Protein AF-A0A0F7TJM6-F1 (afdb_monomer_lite)

pLDDT: mean 73.27, std 24.04, range [38.75, 98.62]

Organism: Penicillium brasilianum (NCBI:txid104259)

Structure (mmCIF, N/CA/C/O backbone):
data_AF-A0A0F7TJM6-F1
#
_entry.id   AF-A0A0F7TJM6-F1
#
loop_
_atom_site.group_PDB
_atom_site.id
_atom_site.type_symbol
_atom_site.label_atom_id
_atom_site.label_alt_id
_atom_site.label_comp_id
_atom_site.label_asym_id
_atom_site.label_entity_id
_atom_site.label_seq_id
_atom_site.pdbx_PDB_ins_code
_atom_site.Cartn_x
_atom_site.Cartn_y
_atom_site.Cartn_z
_atom_site.occupancy
_atom_site.B_iso_or_equiv
_atom_site.auth_seq_id
_atom_site.auth_comp_id
_atom_site.auth_asym_id
_atom_site.auth_atom_id
_atom_site.pdbx_PDB_model_num
ATOM 1 N N . MET A 1 1 ? 83.468 10.976 -31.615 1.00 51.50 1 MET A N 1
ATOM 2 C CA . MET A 1 1 ? 82.381 11.583 -32.409 1.00 51.50 1 MET A CA 1
ATOM 3 C C . MET A 1 1 ? 81.076 11.174 -31.760 1.00 51.50 1 MET A C 1
ATOM 5 O O . MET A 1 1 ? 80.695 10.017 -31.854 1.00 51.50 1 MET A O 1
ATOM 9 N N . SER A 1 2 ? 80.493 12.092 -30.996 1.00 49.53 2 SER A N 1
ATOM 10 C CA . SER A 1 2 ? 79.255 11.893 -30.243 1.00 49.53 2 SER A CA 1
ATOM 11 C C . SER A 1 2 ? 78.083 12.386 -31.083 1.00 49.53 2 SER A C 1
ATOM 13 O O . SER A 1 2 ? 78.118 13.526 -31.540 1.00 49.53 2 SER A O 1
ATOM 15 N N . TYR A 1 3 ? 77.059 11.555 -31.258 1.00 48.00 3 TYR A N 1
ATOM 16 C CA . TYR A 1 3 ? 75.756 11.986 -31.759 1.00 48.00 3 TYR A CA 1
ATOM 17 C C . TYR A 1 3 ? 74.788 12.119 -30.576 1.00 48.00 3 TYR A C 1
ATOM 19 O O . TYR A 1 3 ? 74.567 11.131 -29.874 1.00 48.00 3 TYR A O 1
ATOM 27 N N . PRO A 1 4 ? 74.223 13.311 -30.328 1.00 63.12 4 PRO A N 1
ATOM 28 C CA . PRO A 1 4 ? 73.073 13.492 -29.458 1.00 63.12 4 PRO A CA 1
ATOM 29 C C . PRO A 1 4 ? 71.780 13.412 -30.287 1.00 63.12 4 PRO A C 1
ATOM 31 O O . PRO A 1 4 ? 71.780 13.729 -31.475 1.00 63.12 4 PRO A O 1
ATOM 34 N N . GLY A 1 5 ? 70.664 13.032 -29.665 1.00 47.53 5 GLY A N 1
ATOM 35 C CA . GLY A 1 5 ? 69.358 13.132 -30.325 1.00 47.53 5 GLY A CA 1
ATOM 36 C C . GLY A 1 5 ? 68.242 12.348 -29.653 1.00 47.53 5 GLY A C 1
ATOM 37 O O . GLY A 1 5 ? 67.583 11.546 -30.304 1.00 47.53 5 GLY A O 1
ATOM 38 N N . GLY A 1 6 ? 68.064 12.544 -28.345 1.00 51.59 6 GLY A N 1
ATOM 39 C CA . GLY A 1 6 ? 66.934 12.003 -27.597 1.00 51.59 6 GLY A CA 1
ATOM 40 C C . GLY A 1 6 ? 65.625 12.726 -27.931 1.00 51.59 6 GLY A C 1
ATOM 41 O O . GLY A 1 6 ? 65.549 13.948 -27.876 1.00 51.59 6 GLY A O 1
ATOM 42 N N . THR A 1 7 ? 64.630 11.924 -28.303 1.00 56.94 7 THR A N 1
ATOM 43 C CA . THR A 1 7 ? 63.242 11.899 -27.804 1.00 56.94 7 THR A CA 1
ATOM 44 C C . THR A 1 7 ? 62.685 13.155 -27.125 1.00 56.94 7 THR A C 1
ATOM 46 O O . THR A 1 7 ? 63.128 13.539 -26.044 1.00 56.94 7 THR A O 1
ATOM 49 N N . GLY A 1 8 ? 61.590 13.682 -27.676 1.00 49.09 8 GLY A N 1
ATOM 50 C CA . GLY A 1 8 ? 60.760 14.681 -27.006 1.00 49.09 8 GLY A CA 1
ATOM 51 C C . GLY A 1 8 ? 59.460 14.963 -27.753 1.00 49.09 8 GLY A C 1
ATOM 52 O O . GLY A 1 8 ? 59.225 16.098 -28.148 1.00 49.09 8 GLY A O 1
ATOM 53 N N . ILE A 1 9 ? 58.631 13.940 -27.984 1.00 50.00 9 ILE A N 1
ATOM 54 C CA . ILE A 1 9 ? 57.240 14.160 -28.401 1.00 50.00 9 ILE A CA 1
ATOM 55 C C . ILE A 1 9 ? 56.412 14.212 -27.116 1.00 50.00 9 ILE A C 1
ATOM 57 O O . ILE A 1 9 ? 56.179 13.195 -26.470 1.00 50.00 9 ILE A O 1
ATOM 61 N N . HIS A 1 10 ? 56.055 15.427 -26.709 1.00 48.22 10 HIS A N 1
ATOM 62 C CA . HIS A 1 10 ? 55.116 15.689 -25.627 1.00 48.22 10 HIS A CA 1
ATOM 63 C C . HIS A 1 10 ? 53.707 15.307 -26.106 1.00 48.22 10 HIS A C 1
ATOM 65 O O . HIS A 1 10 ? 53.063 16.076 -26.817 1.00 48.22 10 HIS A O 1
ATOM 71 N N . GLU A 1 11 ? 53.226 14.124 -25.726 1.00 43.22 11 GLU A N 1
ATOM 72 C CA . GLU A 1 11 ? 51.794 13.828 -25.758 1.00 43.22 11 GLU A CA 1
ATOM 73 C C . GLU A 1 11 ? 51.111 14.574 -24.607 1.00 43.22 11 GLU A C 1
ATOM 75 O O . GLU A 1 11 ? 51.489 14.459 -23.438 1.00 43.22 11 GLU A O 1
ATOM 80 N N . ALA A 1 12 ? 50.126 15.399 -24.955 1.00 51.69 12 ALA A N 1
ATOM 81 C CA . ALA A 1 12 ? 49.280 16.088 -23.996 1.00 51.69 12 ALA A CA 1
ATOM 82 C C . ALA A 1 12 ? 48.354 15.079 -23.289 1.00 51.69 12 ALA A C 1
ATOM 84 O O . ALA A 1 12 ? 47.779 14.214 -23.954 1.00 51.69 12 ALA A O 1
ATOM 85 N N . PRO A 1 13 ? 48.135 15.196 -21.969 1.00 53.69 13 PRO A N 1
ATOM 86 C CA . PRO A 1 13 ? 47.1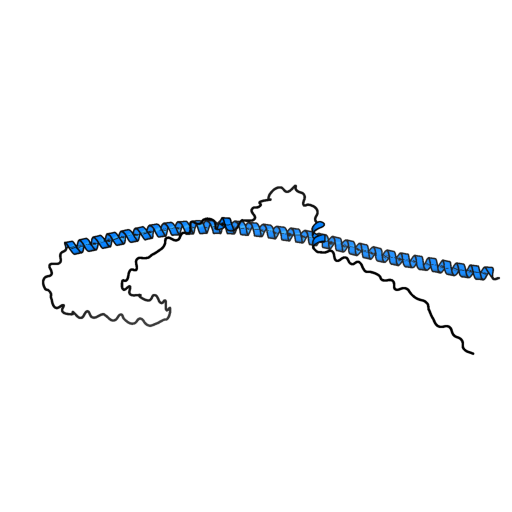40 14.385 -21.289 1.00 53.69 13 PRO A CA 1
ATOM 87 C C . PRO A 1 13 ? 45.739 14.878 -21.676 1.00 53.69 13 PRO A C 1
ATOM 89 O O . PRO A 1 13 ? 45.287 15.928 -21.217 1.00 53.69 13 PRO A O 1
ATOM 92 N N . MET A 1 14 ? 45.030 14.116 -22.515 1.00 44.88 14 MET A N 1
ATOM 93 C CA . MET A 1 14 ? 43.581 14.263 -22.652 1.00 44.88 14 MET A CA 1
ATOM 94 C C . MET A 1 14 ? 42.922 13.805 -21.349 1.00 44.88 14 MET A C 1
ATOM 96 O O . MET A 1 14 ? 42.671 12.624 -21.123 1.00 44.88 14 MET A O 1
ATOM 100 N N . SER A 1 15 ? 42.669 14.772 -20.471 1.00 45.50 15 SER A N 1
ATOM 101 C CA . SER A 1 15 ? 41.789 14.620 -19.318 1.00 45.50 15 SER A CA 1
ATOM 102 C C . SER A 1 15 ? 40.354 14.466 -19.822 1.00 45.50 15 SER A C 1
ATOM 104 O O . SER A 1 15 ? 39.649 15.447 -20.061 1.00 45.50 15 SER A O 1
ATOM 106 N N . CYS A 1 16 ? 39.916 13.224 -20.021 1.00 44.62 16 CYS A N 1
ATOM 107 C CA . CYS A 1 16 ? 38.498 12.905 -20.107 1.00 44.62 16 CYS A CA 1
ATOM 108 C C . CYS A 1 16 ? 37.894 13.076 -18.709 1.00 44.62 16 CYS A C 1
ATOM 110 O O . CYS A 1 16 ? 37.811 12.129 -17.927 1.00 44.62 16 CYS A O 1
ATOM 112 N N . ALA A 1 17 ? 37.486 14.304 -18.390 1.00 45.47 17 ALA A N 1
ATOM 113 C CA . ALA A 1 17 ? 36.569 14.568 -17.295 1.00 45.47 17 ALA A CA 1
ATOM 114 C C . ALA A 1 17 ? 35.237 13.879 -17.625 1.00 45.47 17 ALA A C 1
ATOM 116 O O . ALA A 1 17 ? 34.398 14.405 -18.354 1.00 45.47 17 ALA A O 1
ATOM 117 N N . SER A 1 18 ? 35.093 12.650 -17.136 1.00 49.22 18 SER A N 1
ATOM 118 C CA . SER A 1 18 ? 33.842 11.907 -17.125 1.00 49.22 18 SER A CA 1
ATOM 119 C C . SER A 1 18 ? 32.844 12.671 -16.255 1.00 49.22 18 SER A C 1
ATOM 121 O O . SER A 1 18 ? 32.859 12.570 -15.028 1.00 49.22 18 SER A O 1
ATOM 123 N N . MET A 1 19 ? 32.012 13.493 -16.894 1.00 47.88 19 MET A N 1
ATOM 124 C CA . MET A 1 19 ? 30.816 14.078 -16.294 1.00 47.88 19 MET A CA 1
ATOM 125 C C . MET A 1 19 ? 29.755 12.984 -16.140 1.00 47.88 19 MET A C 1
ATOM 127 O O . MET A 1 19 ? 28.768 12.942 -16.867 1.00 47.88 19 MET A O 1
ATOM 131 N N . HIS A 1 20 ? 29.957 12.080 -15.185 1.00 47.38 20 HIS A N 1
ATOM 132 C CA . HIS A 1 20 ? 28.832 11.407 -14.553 1.00 47.38 20 HIS A CA 1
ATOM 133 C C . HIS A 1 20 ? 28.305 12.346 -13.467 1.00 47.38 20 HIS A C 1
ATOM 135 O O . HIS A 1 20 ? 28.698 12.262 -12.305 1.00 47.38 20 HIS A O 1
ATOM 141 N N . GLU A 1 21 ? 27.427 13.272 -13.858 1.00 46.44 21 GLU A N 1
ATOM 142 C CA . GLU A 1 21 ? 26.487 13.859 -12.906 1.00 46.44 21 GLU A CA 1
ATOM 143 C C . GLU A 1 21 ? 25.640 12.712 -12.352 1.00 46.44 21 GLU A C 1
ATOM 145 O O . GLU A 1 21 ? 24.768 12.155 -13.021 1.00 46.44 21 GLU A O 1
ATOM 150 N N . ILE A 1 22 ? 25.951 12.310 -11.123 1.00 51.84 22 ILE A N 1
ATOM 151 C CA . ILE A 1 22 ? 25.056 11.498 -10.313 1.00 51.84 22 ILE A CA 1
ATOM 152 C C . ILE A 1 22 ? 23.849 12.394 -10.052 1.00 51.84 22 ILE A C 1
ATOM 154 O O . ILE A 1 22 ? 23.904 13.280 -9.199 1.00 51.84 22 ILE A O 1
ATOM 158 N N . LEU A 1 23 ? 22.789 12.193 -10.838 1.00 50.69 23 LEU A N 1
ATOM 159 C CA . LEU A 1 23 ? 21.476 12.777 -10.594 1.00 50.69 23 LEU A CA 1
ATOM 160 C C . LEU A 1 23 ? 21.122 12.500 -9.135 1.00 50.69 23 LEU A C 1
ATOM 162 O O . LEU A 1 23 ? 20.954 11.353 -8.716 1.00 50.69 23 LEU A O 1
ATOM 166 N N . THR A 1 24 ? 21.079 13.565 -8.343 1.00 58.59 24 THR A N 1
ATOM 167 C CA . THR A 1 24 ? 20.650 13.470 -6.951 1.00 58.59 24 THR A CA 1
ATOM 168 C C . THR A 1 24 ? 19.190 13.025 -6.925 1.00 58.59 24 THR A C 1
ATOM 170 O O . THR A 1 24 ? 18.416 13.341 -7.831 1.00 58.59 24 THR A O 1
ATOM 173 N N . THR A 1 25 ? 18.787 12.293 -5.887 1.00 53.47 25 THR A N 1
ATOM 174 C CA . THR A 1 25 ? 17.415 11.783 -5.694 1.00 53.47 25 THR A CA 1
ATOM 175 C C . THR A 1 25 ? 16.349 12.878 -5.856 1.00 53.47 25 THR A C 1
ATOM 177 O O . THR A 1 25 ? 15.227 12.604 -6.271 1.00 53.47 25 THR A O 1
ATOM 180 N N . SER A 1 26 ? 16.726 14.134 -5.615 1.00 52.84 26 SER A N 1
ATOM 181 C CA . SER A 1 26 ? 15.927 15.343 -5.811 1.00 52.84 26 SER A CA 1
ATOM 182 C C . SER A 1 26 ? 15.567 15.631 -7.278 1.00 52.84 26 SER A C 1
ATOM 184 O O . SER A 1 26 ? 14.477 16.122 -7.545 1.00 52.84 26 SER A O 1
ATOM 186 N N . GLN A 1 27 ? 16.453 15.332 -8.236 1.00 57.38 27 GLN A N 1
ATOM 187 C CA . GLN A 1 27 ? 16.238 15.584 -9.673 1.00 57.38 27 GLN A CA 1
ATOM 188 C C . GLN A 1 27 ? 15.413 14.480 -10.350 1.00 57.38 27 GLN A C 1
ATOM 190 O O . GLN A 1 27 ? 14.788 14.711 -11.383 1.00 57.38 27 GLN A O 1
ATOM 195 N N . ILE A 1 28 ? 15.368 13.285 -9.758 1.00 59.28 28 ILE A N 1
ATOM 196 C CA . ILE A 1 28 ? 14.522 12.181 -10.234 1.00 59.28 28 ILE A CA 1
ATOM 197 C C . ILE A 1 28 ? 13.044 12.455 -9.910 1.00 59.28 28 ILE A C 1
ATOM 199 O O . ILE A 1 28 ? 12.164 12.106 -10.693 1.00 59.28 28 ILE A O 1
ATOM 203 N N . LEU A 1 29 ? 12.756 13.154 -8.807 1.00 53.69 29 LEU A N 1
ATOM 204 C CA . LEU A 1 29 ? 11.385 13.482 -8.401 1.00 53.69 29 LEU A CA 1
ATOM 205 C C . LEU A 1 29 ? 10.733 14.594 -9.242 1.00 53.69 29 LEU A C 1
ATOM 207 O O . LEU A 1 29 ? 9.513 14.719 -9.222 1.00 53.69 29 LEU A O 1
ATOM 211 N N . SER A 1 30 ? 11.499 15.375 -10.012 1.00 53.78 30 SER A N 1
ATOM 212 C CA . SER A 1 30 ? 10.952 16.445 -10.863 1.00 53.78 30 SER A CA 1
ATOM 213 C C . SER A 1 30 ? 10.542 15.992 -12.270 1.00 53.78 30 SER A C 1
ATOM 215 O O . SER A 1 30 ? 10.025 16.800 -13.034 1.00 53.78 30 SER A O 1
ATOM 217 N N . TYR A 1 31 ? 10.788 14.727 -12.631 1.00 52.91 31 TYR A N 1
ATOM 218 C CA . TYR A 1 31 ? 10.411 14.149 -13.931 1.00 52.91 31 TYR A CA 1
ATOM 219 C C . TYR A 1 31 ? 9.086 13.380 -13.910 1.00 52.91 31 TYR A C 1
ATOM 221 O O . TYR A 1 31 ? 8.689 12.816 -14.931 1.00 52.91 31 TYR A O 1
ATOM 229 N N . PHE A 1 32 ? 8.381 13.367 -12.778 1.00 57.06 32 PHE A N 1
ATOM 230 C CA . PHE A 1 32 ? 7.004 12.898 -12.761 1.00 57.06 32 PHE A CA 1
ATOM 231 C C . PHE A 1 32 ? 6.136 13.928 -13.496 1.00 57.06 32 PHE A C 1
ATOM 233 O O . PHE A 1 32 ? 6.142 15.100 -13.107 1.00 57.06 32 PHE A O 1
ATOM 240 N N . PRO A 1 33 ? 5.418 13.545 -14.569 1.00 53.94 33 PRO A N 1
ATOM 241 C CA . PRO A 1 33 ? 4.416 14.428 -15.145 1.00 53.94 33 PRO A CA 1
ATOM 242 C C . PRO A 1 33 ? 3.413 14.806 -14.043 1.00 53.94 33 PRO A C 1
ATOM 244 O O . PRO A 1 33 ? 3.135 13.963 -13.182 1.00 53.94 33 PRO A O 1
ATOM 247 N N . PRO A 1 34 ? 2.884 16.045 -14.030 1.00 47.50 34 PRO A N 1
ATOM 248 C CA . PRO A 1 34 ? 1.772 16.378 -13.152 1.00 47.50 34 PRO A CA 1
ATOM 249 C C . PRO A 1 34 ? 0.683 15.338 -13.406 1.00 47.50 34 PRO A C 1
ATOM 251 O O . PRO A 1 34 ? 0.256 15.157 -14.547 1.00 47.50 34 PRO A O 1
ATOM 254 N N . LEU A 1 35 ? 0.329 14.584 -12.363 1.00 50.34 35 LEU A N 1
ATOM 255 C CA . LEU A 1 35 ? -0.818 13.686 -12.400 1.00 50.34 35 LEU A CA 1
ATOM 256 C C . LEU A 1 35 ? -1.997 14.526 -12.890 1.00 50.34 35 LEU A C 1
ATOM 258 O O . LEU A 1 35 ? -2.273 15.570 -12.300 1.00 50.34 35 LEU A O 1
ATOM 262 N N . ASP A 1 36 ? -2.607 14.117 -14.003 1.00 42.72 36 ASP A N 1
ATOM 263 C CA . ASP A 1 36 ? -3.790 14.766 -14.560 1.00 42.72 36 ASP A CA 1
ATOM 264 C C . ASP A 1 36 ? -4.784 15.021 -13.420 1.00 42.72 36 ASP A C 1
ATOM 266 O O . ASP A 1 36 ? -5.288 14.084 -12.800 1.00 42.72 36 ASP A O 1
ATOM 270 N N . GLU A 1 37 ? -5.075 16.293 -13.144 1.00 51.38 37 GLU A N 1
ATOM 271 C CA . GLU A 1 37 ? -5.981 16.752 -12.078 1.00 51.38 37 GLU A CA 1
ATOM 272 C C . GLU A 1 37 ? -7.459 16.369 -12.332 1.00 51.38 37 GLU A C 1
ATOM 274 O O . GLU A 1 37 ? -8.375 16.932 -11.735 1.00 51.38 37 GLU A O 1
ATOM 279 N N . ASN A 1 38 ? -7.716 15.408 -13.224 1.00 47.75 38 ASN A N 1
ATOM 280 C CA . ASN A 1 38 ? -9.046 14.980 -13.646 1.00 47.75 38 ASN A CA 1
ATOM 281 C C . ASN A 1 38 ? -9.549 13.683 -12.990 1.00 47.75 38 ASN A C 1
ATOM 283 O O . ASN A 1 38 ? -10.657 13.253 -13.306 1.00 47.75 38 ASN A O 1
ATOM 287 N N . GLU A 1 39 ? -8.832 13.113 -12.018 1.00 45.78 39 GLU A N 1
ATOM 288 C CA . GLU A 1 39 ? -9.447 12.239 -11.005 1.00 45.78 39 GLU A CA 1
ATOM 289 C C . GLU A 1 39 ? -9.650 13.017 -9.701 1.00 45.78 39 GLU A C 1
ATOM 291 O O . GLU A 1 39 ? -8.912 12.931 -8.722 1.00 45.78 39 GLU A O 1
ATOM 296 N N . SER A 1 40 ? -10.703 13.830 -9.734 1.00 57.38 40 SER A N 1
ATOM 297 C CA . SER A 1 40 ? -11.391 14.341 -8.557 1.00 57.38 40 SER A CA 1
ATOM 298 C C . SER A 1 40 ? -11.857 13.188 -7.655 1.00 57.38 40 SER A C 1
ATOM 300 O O . SER A 1 40 ? -12.400 12.200 -8.147 1.00 57.38 40 SER A O 1
ATOM 302 N N . ALA A 1 41 ? -11.713 13.409 -6.341 1.00 47.62 41 ALA A N 1
ATOM 303 C CA . ALA A 1 41 ? -12.035 12.547 -5.197 1.00 47.62 41 ALA A CA 1
ATOM 304 C C . ALA A 1 41 ? -10.961 11.475 -4.945 1.00 47.62 41 ALA A C 1
ATOM 306 O O . ALA A 1 41 ? -10.981 10.398 -5.516 1.00 47.62 41 ALA A O 1
ATOM 307 N N . ILE A 1 42 ? -9.989 11.674 -4.058 1.00 47.22 42 ILE A N 1
ATOM 308 C CA . ILE A 1 42 ? -10.172 11.923 -2.625 1.00 47.22 42 ILE A CA 1
ATOM 309 C C . ILE A 1 42 ? -8.944 12.719 -2.148 1.00 47.22 42 ILE A C 1
ATOM 311 O O . ILE A 1 42 ? -7.965 12.166 -1.657 1.00 47.22 42 ILE A O 1
ATOM 315 N N . THR A 1 43 ? -8.977 14.045 -2.279 1.00 43.19 43 THR A N 1
ATOM 316 C CA . THR A 1 43 ? -8.209 14.920 -1.383 1.00 43.19 43 THR A CA 1
ATOM 317 C C . THR A 1 43 ? -8.993 15.047 -0.082 1.00 43.19 43 THR A C 1
ATOM 319 O O . THR A 1 43 ? -9.414 16.140 0.294 1.00 43.19 43 THR A O 1
ATOM 322 N N . ASP A 1 44 ? -9.244 13.924 0.592 1.00 45.19 44 ASP A N 1
ATOM 323 C CA . ASP A 1 44 ? -9.514 14.002 2.016 1.00 45.19 44 ASP A CA 1
ATOM 324 C C . ASP A 1 44 ? -8.158 14.197 2.673 1.00 45.19 44 ASP A C 1
ATOM 326 O O . ASP A 1 44 ? -7.430 13.262 3.001 1.00 45.19 44 ASP A O 1
ATOM 330 N N . SER A 1 45 ? -7.875 15.462 2.951 1.00 44.16 45 SER A N 1
ATOM 331 C CA . SER A 1 45 ? -6.994 15.916 4.023 1.00 44.16 45 SER A CA 1
ATOM 332 C C . SER A 1 45 ? -7.424 15.387 5.408 1.00 44.16 45 SER A C 1
ATOM 334 O O . SER A 1 45 ? -7.017 15.932 6.428 1.00 44.16 45 SER A O 1
ATOM 336 N N . SER A 1 46 ? -8.188 14.292 5.475 1.00 48.88 46 SER A N 1
ATOM 337 C CA . SER A 1 46 ? -8.272 13.353 6.588 1.00 48.88 46 SER A CA 1
ATOM 338 C C . SER A 1 46 ? -6.984 12.530 6.701 1.00 48.88 46 SER A C 1
ATOM 340 O O . SER A 1 46 ? -7.023 11.320 6.931 1.00 48.88 46 SER A O 1
ATOM 342 N N . LEU A 1 47 ? -5.821 13.186 6.605 1.00 46.88 47 LEU A N 1
ATOM 343 C CA . LEU A 1 47 ? -4.684 12.757 7.406 1.00 46.88 47 LEU A CA 1
ATOM 344 C C . LEU A 1 47 ? -5.160 12.867 8.850 1.00 46.88 47 LEU A C 1
ATOM 346 O O . LEU A 1 47 ? -5.157 13.938 9.450 1.00 46.88 47 LEU A O 1
ATOM 350 N N . LEU A 1 48 ? -5.701 11.738 9.303 1.00 52.56 48 LEU A N 1
ATOM 351 C CA . LEU A 1 48 ? -6.278 11.464 10.600 1.00 52.56 48 LEU A CA 1
ATOM 352 C C . LEU A 1 48 ? -5.450 12.174 11.659 1.00 52.56 48 LEU A C 1
ATOM 354 O O . LEU A 1 48 ? -4.337 11.758 11.984 1.00 52.56 48 LEU A O 1
ATOM 358 N N . ASN A 1 49 ? -6.009 13.253 12.194 1.00 46.41 49 ASN A N 1
ATOM 359 C CA . ASN A 1 49 ? -5.552 13.810 13.442 1.00 46.41 49 ASN A CA 1
ATOM 360 C C . ASN A 1 49 ? -5.830 12.729 14.490 1.00 46.41 49 ASN A C 1
ATOM 362 O O . ASN A 1 49 ? -6.945 12.603 14.988 1.00 46.41 49 ASN A O 1
ATOM 366 N N . ILE A 1 50 ? -4.844 11.872 14.761 1.00 55.59 50 ILE A N 1
ATOM 367 C CA . ILE A 1 50 ? -4.940 10.810 15.771 1.00 55.59 50 ILE A CA 1
ATOM 368 C C . ILE A 1 50 ? -5.341 11.425 17.125 1.00 55.59 50 ILE A C 1
ATOM 370 O O . ILE A 1 50 ? -6.016 10.772 17.914 1.00 55.59 50 ILE A O 1
ATOM 374 N N . GLN A 1 51 ? -5.033 12.708 17.359 1.00 51.03 51 GLN A N 1
ATOM 375 C CA . GLN A 1 51 ? -5.544 13.480 18.492 1.00 51.03 51 GLN A CA 1
ATOM 376 C C . GLN A 1 51 ? -7.080 13.567 18.577 1.00 51.03 51 GLN A C 1
ATOM 378 O O . GLN A 1 51 ? -7.585 13.641 19.691 1.00 51.03 51 GLN A O 1
ATOM 383 N N . ASP A 1 52 ? -7.837 13.528 17.477 1.00 53.22 52 ASP A N 1
ATOM 384 C CA . ASP A 1 52 ? -9.310 13.589 17.523 1.00 53.22 52 ASP A CA 1
ATOM 385 C C . ASP A 1 52 ? -9.946 12.248 17.932 1.00 53.22 52 ASP A C 1
ATOM 387 O O . ASP A 1 52 ? -11.085 12.221 18.389 1.00 53.22 52 ASP A O 1
ATOM 391 N N . LEU A 1 53 ? -9.207 11.133 17.850 1.00 53.69 53 LEU A N 1
ATOM 392 C CA . LEU A 1 53 ? -9.645 9.827 18.370 1.00 53.69 53 LEU A CA 1
ATOM 393 C C . LEU A 1 53 ? -9.534 9.722 19.902 1.00 53.69 53 LEU A C 1
ATOM 395 O O . LEU A 1 53 ? -10.122 8.819 20.492 1.00 53.69 53 LEU A O 1
ATOM 399 N N . PHE A 1 54 ? -8.801 10.639 20.540 1.00 57.72 54 PHE A N 1
ATOM 400 C CA . PHE A 1 54 ? -8.565 10.663 21.989 1.00 57.72 54 PHE A CA 1
ATOM 401 C C . PHE A 1 54 ? -9.046 11.959 22.665 1.00 57.72 54 PHE A C 1
ATOM 403 O O . PHE A 1 54 ? -8.729 12.182 23.832 1.00 57.72 54 PHE A O 1
ATOM 410 N N . GLN A 1 55 ? -9.788 12.823 21.961 1.00 51.44 55 GLN A N 1
ATOM 411 C CA . GLN A 1 55 ? -10.197 14.134 22.484 1.00 51.44 55 GLN A CA 1
ATOM 412 C C . GLN A 1 55 ? -11.436 14.127 23.395 1.00 51.44 55 GLN A C 1
ATOM 414 O O . GLN A 1 55 ? -11.741 15.164 23.982 1.00 51.44 55 GLN A O 1
ATOM 419 N N . ASP A 1 56 ? -12.088 12.983 23.621 1.00 50.34 56 ASP A N 1
ATOM 420 C CA . ASP A 1 56 ? -13.099 12.880 24.678 1.00 50.34 56 ASP A CA 1
ATOM 421 C C . ASP A 1 56 ? -12.416 12.757 26.048 1.00 50.34 56 ASP A C 1
ATOM 423 O O . ASP A 1 56 ? -12.175 11.674 26.587 1.00 50.34 56 ASP A O 1
ATOM 427 N N . GLY A 1 57 ? -12.115 13.920 26.629 1.00 48.94 57 GLY A N 1
ATOM 428 C CA . GLY A 1 57 ? -11.643 14.122 28.001 1.00 48.94 57 GLY A CA 1
ATOM 429 C C . GLY A 1 57 ? -12.618 13.692 29.112 1.00 48.94 57 GLY A C 1
ATOM 430 O O . GLY A 1 57 ? -12.458 14.135 30.246 1.00 48.94 57 GLY A O 1
ATOM 431 N N . ASP A 1 58 ? -13.581 12.813 28.824 1.00 46.97 58 ASP A N 1
ATOM 432 C CA . ASP A 1 58 ? -14.605 12.331 29.764 1.00 46.97 58 ASP A CA 1
ATOM 433 C C . ASP A 1 58 ? -14.271 10.975 30.409 1.00 46.97 58 ASP A C 1
ATOM 435 O O . ASP A 1 58 ? -15.057 10.409 31.172 1.00 46.97 58 ASP A O 1
ATOM 439 N N . LEU A 1 59 ? -13.051 10.465 30.218 1.00 50.91 59 LEU A N 1
ATOM 440 C CA . LEU A 1 59 ? -12.500 9.406 31.070 1.00 50.91 59 LEU A CA 1
ATOM 441 C C . LEU A 1 59 ? -12.008 9.960 32.421 1.00 50.91 59 LEU A C 1
ATOM 443 O O . LEU A 1 59 ? -10.957 9.558 32.918 1.00 50.91 59 LEU A O 1
ATOM 447 N N . GLN A 1 60 ? -12.775 10.845 33.065 1.00 46.34 60 GLN A N 1
ATOM 448 C CA . GLN A 1 60 ? -12.652 10.999 34.512 1.00 46.34 60 GLN A CA 1
ATOM 449 C C . GLN A 1 60 ? -13.167 9.703 35.140 1.00 46.34 60 GLN A C 1
ATOM 451 O O . GLN A 1 60 ? -14.368 9.445 35.220 1.00 46.34 60 GLN A O 1
ATOM 456 N N . LEU A 1 61 ? -12.235 8.828 35.527 1.00 49.00 61 LEU A N 1
ATOM 457 C CA . LEU A 1 61 ? -12.538 7.762 36.472 1.00 49.00 61 LEU A CA 1
ATOM 458 C C . LEU A 1 61 ? -13.176 8.420 37.704 1.00 49.00 61 LEU A C 1
ATOM 460 O O . LEU A 1 61 ? -12.567 9.345 38.247 1.00 49.00 61 LEU A O 1
ATOM 464 N N . PRO A 1 62 ? -14.370 7.990 38.154 1.00 46.06 62 PRO A N 1
ATOM 465 C CA . PRO A 1 62 ? -14.847 8.408 39.460 1.00 46.06 62 PRO A CA 1
ATOM 466 C C . PRO A 1 62 ? -13.774 8.008 40.469 1.00 46.06 62 PRO A C 1
ATOM 468 O O . PRO A 1 62 ? -13.316 6.865 40.463 1.00 46.06 62 PRO A O 1
ATOM 471 N N . ASP A 1 63 ? -13.331 8.973 41.269 1.00 41.88 63 ASP A N 1
ATOM 472 C CA . ASP A 1 63 ? -12.354 8.763 42.326 1.00 41.88 63 ASP A CA 1
ATOM 473 C C . ASP A 1 63 ? -12.934 7.734 43.300 1.00 41.88 63 ASP A C 1
ATOM 475 O O . ASP A 1 63 ? -13.789 8.044 44.134 1.00 41.88 63 ASP A O 1
ATOM 479 N N . ILE A 1 64 ? -12.538 6.470 43.131 1.00 45.53 64 ILE A N 1
ATOM 480 C CA . ILE A 1 64 ? -12.961 5.355 43.975 1.00 45.53 64 ILE A CA 1
ATOM 481 C C . ILE A 1 64 ? -12.153 5.443 45.270 1.00 45.53 64 ILE A C 1
ATOM 483 O O . ILE A 1 64 ? -11.383 4.547 45.623 1.00 45.53 64 ILE A O 1
ATOM 487 N N . THR A 1 65 ? -12.326 6.541 46.003 1.00 42.09 65 THR A N 1
ATOM 488 C CA . THR A 1 65 ? -11.991 6.613 47.421 1.00 42.09 65 THR A CA 1
ATOM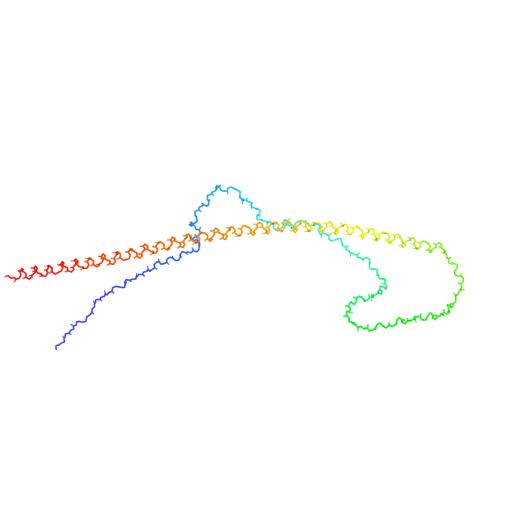 489 C C . THR A 1 65 ? -12.957 5.683 48.145 1.00 42.09 65 THR A C 1
ATOM 491 O O . THR A 1 65 ? -14.004 6.049 48.669 1.00 42.09 65 THR A O 1
ATOM 494 N N . SER A 1 66 ? -12.620 4.399 48.073 1.00 42.75 66 SER A N 1
ATOM 495 C CA . SER A 1 66 ? -13.320 3.321 48.744 1.00 42.75 66 SER A CA 1
ATOM 496 C C . SER A 1 66 ? -13.356 3.633 50.241 1.00 42.75 66 SER A C 1
ATOM 498 O O . SER A 1 66 ? -12.303 3.915 50.819 1.00 42.75 66 SER A O 1
ATOM 500 N N . PRO A 1 67 ? -14.513 3.552 50.919 1.00 43.94 67 PRO A N 1
ATOM 501 C CA . PRO A 1 67 ? -14.505 3.473 52.365 1.00 43.94 67 PRO A CA 1
ATOM 502 C C . PRO A 1 67 ? -13.833 2.151 52.728 1.00 43.94 67 PRO A C 1
ATOM 504 O O . PRO A 1 67 ? -14.354 1.077 52.427 1.00 43.94 67 PRO A O 1
ATOM 507 N N . THR A 1 68 ? -12.656 2.237 53.344 1.00 40.38 68 THR A N 1
ATOM 508 C CA . THR A 1 68 ? -11.902 1.115 53.897 1.00 40.38 68 THR A CA 1
ATOM 509 C C . THR A 1 68 ? -12.818 0.288 54.801 1.00 40.38 68 THR A C 1
ATOM 511 O O . THR A 1 68 ? -12.990 0.586 55.981 1.00 40.38 68 THR A O 1
ATOM 514 N N . CYS A 1 69 ? -13.440 -0.758 54.259 1.00 42.66 69 CYS A N 1
ATOM 515 C CA . CYS A 1 69 ? -14.112 -1.769 55.058 1.00 42.66 69 CYS A CA 1
ATOM 516 C C . CYS A 1 69 ? -13.026 -2.658 55.666 1.00 42.66 69 CYS A C 1
ATOM 518 O O . CYS A 1 69 ? -12.710 -3.723 55.148 1.00 42.66 69 CYS A O 1
ATOM 520 N N . GLN A 1 70 ? -12.442 -2.198 56.775 1.00 39.16 70 GLN A N 1
ATOM 521 C CA . GLN A 1 70 ? -11.733 -3.061 57.717 1.00 39.16 70 GLN A CA 1
ATOM 522 C C . GLN A 1 70 ? -12.759 -3.984 58.388 1.00 39.16 70 GLN A C 1
ATOM 524 O O . GLN A 1 70 ? -13.263 -3.714 59.474 1.00 39.16 70 GLN A O 1
ATOM 529 N N . GLY A 1 71 ? -13.107 -5.067 57.706 1.00 46.12 71 GLY A N 1
ATOM 530 C CA . GLY A 1 71 ? -13.684 -6.261 58.309 1.00 46.12 71 GLY A CA 1
ATOM 531 C C . GLY A 1 71 ? -12.752 -7.436 58.018 1.00 46.12 71 GLY A C 1
ATOM 532 O O . GLY A 1 71 ? -12.097 -7.421 56.975 1.00 46.12 71 GLY A O 1
ATOM 533 N N . PRO A 1 72 ? -12.653 -8.443 58.903 1.00 45.91 72 PRO A N 1
ATOM 534 C CA . PRO A 1 72 ? -11.836 -9.620 58.657 1.00 45.91 72 PRO A CA 1
ATOM 535 C C . PRO A 1 72 ? -12.525 -10.453 57.576 1.00 45.91 72 PRO A C 1
ATOM 537 O O . PRO A 1 72 ? -13.326 -11.343 57.860 1.00 45.91 72 PRO A O 1
ATOM 540 N N . PHE A 1 73 ? -12.263 -10.118 56.318 1.00 40.78 73 PHE A N 1
ATOM 541 C CA . PHE A 1 73 ? -12.586 -10.987 55.206 1.00 40.78 73 PHE A CA 1
ATOM 542 C C . PHE A 1 73 ? -11.581 -12.130 55.273 1.00 40.78 73 PHE A C 1
ATOM 544 O O . PHE A 1 73 ? -10.384 -11.941 55.070 1.00 40.78 73 PHE A O 1
ATOM 551 N N . VAL A 1 74 ? -12.063 -13.303 55.677 1.00 45.06 74 VAL A N 1
ATOM 552 C CA . VAL A 1 74 ? -11.287 -14.535 55.607 1.00 45.06 74 VAL A CA 1
ATOM 553 C C . VAL A 1 74 ? -11.050 -14.790 54.127 1.00 45.06 74 VAL A C 1
ATOM 555 O O . VA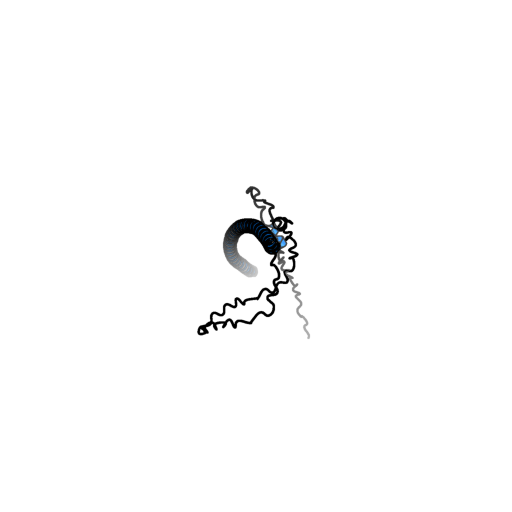L A 1 74 ? -11.956 -15.180 53.393 1.00 45.06 74 VAL A O 1
ATOM 558 N N . GLU A 1 75 ? -9.836 -14.484 53.694 1.00 43.62 75 GLU A N 1
ATOM 559 C CA . GLU A 1 75 ? -9.309 -14.735 52.364 1.00 43.62 75 GLU A CA 1
ATOM 560 C C . GLU A 1 75 ? -9.199 -16.254 52.182 1.00 43.62 75 GLU A C 1
ATOM 562 O O . GLU A 1 75 ? -8.185 -16.890 52.462 1.00 43.62 75 GLU A O 1
ATOM 567 N N . ALA A 1 76 ? -10.322 -16.872 51.816 1.00 43.59 76 ALA A N 1
ATOM 568 C CA . ALA A 1 76 ? -10.366 -18.262 51.409 1.00 43.59 76 ALA A CA 1
ATOM 569 C C . ALA A 1 76 ? -9.786 -18.347 49.995 1.00 43.59 76 ALA A C 1
ATOM 571 O O . ALA A 1 76 ? -10.466 -18.107 49.001 1.00 43.59 76 ALA A O 1
ATOM 572 N N . TYR A 1 77 ? -8.490 -18.640 49.963 1.00 46.66 77 TYR A N 1
ATOM 573 C CA . TYR A 1 77 ? -7.694 -19.093 48.834 1.00 46.66 77 TYR A CA 1
ATOM 574 C C . TYR A 1 77 ? -8.517 -19.832 47.766 1.00 46.66 77 TYR A C 1
ATOM 576 O O . TYR A 1 77 ? -8.873 -20.995 47.938 1.00 46.66 77 TYR A O 1
ATOM 584 N N . MET A 1 78 ? -8.737 -19.179 46.626 1.00 45.50 78 MET A N 1
ATOM 585 C CA . MET A 1 78 ? -8.999 -19.860 45.358 1.00 45.50 78 MET A CA 1
ATOM 586 C C . MET A 1 78 ? -7.651 -20.058 44.662 1.00 45.50 78 MET A C 1
ATOM 588 O O . MET A 1 78 ? -7.299 -19.345 43.728 1.00 45.50 78 MET A O 1
ATOM 592 N N . ALA A 1 79 ? -6.851 -20.987 45.188 1.00 48.53 79 ALA A N 1
ATOM 593 C CA . ALA A 1 79 ? -5.740 -21.562 44.445 1.00 48.53 79 ALA A CA 1
ATOM 594 C C . ALA A 1 79 ? -6.293 -22.783 43.705 1.00 48.53 79 ALA A C 1
ATOM 596 O O . ALA A 1 79 ? -6.558 -23.819 44.315 1.00 48.53 79 ALA A O 1
ATOM 597 N N . GLU A 1 80 ? -6.518 -22.637 42.401 1.00 48.88 80 GLU A N 1
ATOM 598 C CA . GLU A 1 80 ? -6.799 -23.754 41.501 1.00 48.88 80 GLU A CA 1
ATOM 599 C C . GLU A 1 80 ? -5.530 -24.606 41.352 1.00 48.88 80 GLU A C 1
ATOM 601 O O . GLU A 1 80 ? -4.755 -24.454 40.411 1.00 48.88 80 GLU A O 1
ATOM 606 N N . ASP A 1 81 ? -5.289 -25.493 42.318 1.00 50.00 81 ASP A N 1
ATOM 607 C CA . ASP A 1 81 ? -4.309 -26.570 42.195 1.00 50.00 81 ASP A CA 1
ATOM 608 C C . ASP A 1 81 ? -5.019 -27.811 41.630 1.00 50.00 81 ASP A C 1
ATOM 610 O O . ASP A 1 81 ? -5.647 -28.598 42.345 1.00 50.00 81 ASP A O 1
ATOM 614 N N . LEU A 1 82 ? -4.967 -27.952 40.302 1.00 57.78 82 LEU A N 1
ATOM 615 C CA . LEU A 1 82 ? -5.370 -29.147 39.555 1.00 57.78 82 LEU A CA 1
ATOM 616 C C . LEU A 1 82 ? -4.339 -30.269 39.782 1.00 57.78 82 LEU A C 1
ATOM 618 O O . LEU A 1 82 ? -3.617 -30.675 38.873 1.00 57.78 82 LEU A O 1
ATOM 622 N N . GLY A 1 83 ? -4.266 -30.777 41.010 1.00 56.59 83 GLY A N 1
ATOM 623 C CA . GLY A 1 83 ? -3.341 -31.832 41.409 1.00 56.59 83 GLY A CA 1
ATOM 624 C C . GLY A 1 83 ? -4.023 -32.860 42.302 1.00 56.59 83 GLY A C 1
ATOM 625 O O . GLY A 1 83 ? -4.247 -32.606 43.479 1.00 56.59 83 GLY A O 1
ATOM 626 N N . ASN A 1 84 ? -4.341 -34.025 41.723 1.00 58.84 84 ASN A N 1
ATOM 627 C CA . ASN A 1 84 ? -4.931 -35.228 42.333 1.00 58.84 84 ASN A CA 1
ATOM 628 C C . ASN A 1 84 ? -4.449 -35.537 43.768 1.00 58.84 84 ASN A C 1
ATOM 630 O O . ASN A 1 84 ? -3.583 -36.390 43.971 1.00 58.84 84 ASN A O 1
ATOM 634 N N . ASN A 1 85 ? -5.059 -34.910 44.773 1.00 49.62 85 ASN A N 1
ATOM 635 C CA . ASN A 1 85 ? -4.864 -35.254 46.176 1.00 49.62 85 ASN A CA 1
ATOM 636 C C . ASN A 1 85 ? -6.119 -35.962 46.708 1.00 49.62 85 ASN A C 1
ATOM 638 O O . ASN A 1 85 ? -7.236 -35.500 46.459 1.00 49.62 85 ASN A O 1
ATOM 642 N N . PRO A 1 86 ? -5.974 -37.089 47.431 1.00 51.81 86 PRO A N 1
ATOM 643 C CA . PRO A 1 86 ? -7.106 -37.820 47.972 1.00 51.81 86 PRO A CA 1
ATOM 644 C C . PRO A 1 86 ? -7.860 -36.932 48.961 1.00 51.81 86 PRO A C 1
ATOM 646 O O . PRO A 1 86 ? -7.280 -36.392 49.905 1.00 51.81 86 PRO A O 1
ATOM 649 N N . VAL A 1 87 ? -9.165 -36.801 48.716 1.00 52.81 87 VAL A N 1
ATOM 650 C CA . VAL A 1 87 ? -10.149 -36.111 49.554 1.00 52.81 87 VAL A CA 1
ATOM 651 C C . VAL A 1 87 ? -9.925 -36.492 51.018 1.00 52.81 87 VAL A C 1
ATOM 653 O O . VAL A 1 87 ? -10.263 -37.596 51.449 1.00 52.81 87 VAL A O 1
ATOM 656 N N . LYS A 1 88 ? -9.333 -35.579 51.796 1.00 53.72 88 LYS A N 1
ATOM 657 C CA . LYS A 1 88 ? -9.300 -35.702 53.253 1.00 53.72 88 LYS A CA 1
ATOM 658 C C . LYS A 1 88 ? -10.739 -35.548 53.753 1.00 53.72 88 LYS A C 1
ATOM 660 O O . LYS A 1 88 ? -11.380 -34.557 53.402 1.00 53.72 88 LYS A O 1
ATOM 665 N N . PRO A 1 89 ? -11.263 -36.493 54.552 1.00 48.78 89 PRO A N 1
ATOM 666 C CA . PRO A 1 89 ? -12.596 -36.359 55.113 1.00 48.78 89 PRO A CA 1
ATOM 667 C C . PRO A 1 89 ? -12.642 -35.092 55.967 1.00 48.78 89 PRO A C 1
ATOM 669 O O . PRO A 1 89 ? -11.765 -34.877 56.807 1.00 48.78 89 PRO A O 1
ATOM 672 N N . LEU A 1 90 ? -13.652 -34.256 55.711 1.00 48.06 90 LEU A N 1
ATOM 673 C CA . LEU A 1 90 ? -14.016 -33.115 56.543 1.00 48.06 90 LEU A CA 1
ATOM 674 C C . LEU A 1 90 ? -14.021 -33.586 57.997 1.00 48.06 90 LEU A C 1
ATOM 676 O O . LEU A 1 90 ? -14.868 -34.390 58.391 1.00 48.06 90 LEU A O 1
ATOM 680 N N . GLN A 1 91 ? -13.037 -33.129 58.774 1.00 47.88 91 GLN A N 1
ATOM 681 C CA . GLN A 1 91 ? -13.047 -33.302 60.215 1.00 47.88 91 GLN A CA 1
ATOM 682 C C . GLN A 1 91 ? -14.347 -32.681 60.711 1.00 47.88 91 GLN A C 1
ATOM 684 O O . GLN A 1 91 ? -14.541 -31.470 60.638 1.00 47.88 91 GLN A O 1
ATOM 689 N N . GLN A 1 92 ? -15.251 -33.548 61.163 1.00 44.19 92 GLN A N 1
ATOM 690 C CA . GLN A 1 92 ? -16.409 -33.187 61.956 1.00 44.19 92 GLN A CA 1
ATOM 691 C C . GLN A 1 92 ? -15.908 -32.288 63.085 1.00 44.19 92 GLN A C 1
ATOM 693 O O . GLN A 1 92 ? -15.242 -32.752 64.012 1.00 44.19 92 GLN A O 1
ATOM 698 N N . CYS A 1 93 ? -16.191 -30.990 62.981 1.00 38.75 93 CYS A N 1
ATOM 699 C CA . CYS A 1 93 ? -16.087 -30.082 64.105 1.00 38.75 93 CYS A CA 1
ATOM 700 C C . CYS A 1 93 ? -17.082 -30.586 65.148 1.00 38.75 93 CYS A C 1
ATOM 702 O O . CYS A 1 93 ? -18.276 -30.304 65.081 1.00 38.75 93 CYS A O 1
ATOM 704 N N . SER A 1 94 ? -16.594 -31.401 66.080 1.00 44.44 94 SER A N 1
ATOM 705 C CA . SER A 1 94 ? -17.310 -31.733 67.299 1.00 44.44 94 SER A CA 1
ATOM 706 C C . SER A 1 94 ? -17.619 -30.419 68.000 1.00 44.44 94 SER A C 1
ATOM 708 O O . SER A 1 94 ? -16.725 -29.780 68.554 1.00 44.44 94 SER A O 1
ATOM 710 N N . TYR A 1 95 ? -18.881 -29.998 67.939 1.00 42.12 95 TYR A N 1
ATOM 711 C CA . TYR A 1 95 ? -19.409 -28.901 68.734 1.00 42.12 95 TYR A CA 1
ATOM 712 C C . TYR A 1 95 ? -19.303 -29.304 70.207 1.00 42.12 95 TYR A C 1
ATOM 714 O O . TYR A 1 95 ? -20.226 -29.883 70.777 1.00 42.12 95 TYR A O 1
ATOM 722 N N . SER A 1 96 ? -18.150 -29.046 70.829 1.00 41.62 96 SER A N 1
ATOM 723 C CA . SER A 1 96 ? -18.044 -29.083 72.279 1.00 41.62 96 SER A CA 1
ATOM 724 C C . SER A 1 96 ? -18.949 -27.975 72.795 1.00 41.62 96 SER A C 1
ATOM 726 O O . SER A 1 96 ? -18.701 -26.797 72.529 1.00 41.62 96 SER A O 1
ATOM 728 N N . SER A 1 97 ? -20.023 -28.350 73.480 1.00 50.47 97 SER A N 1
ATOM 729 C CA . SER A 1 97 ? -20.899 -27.427 74.187 1.00 50.47 97 SER A CA 1
ATOM 730 C C . SER A 1 97 ? -20.083 -26.711 75.263 1.00 50.47 97 SER A C 1
ATOM 732 O O . SER A 1 97 ? -19.943 -27.204 76.379 1.00 50.47 97 SER A O 1
ATOM 734 N N . ILE A 1 98 ? -19.494 -25.569 74.907 1.00 52.22 98 ILE A N 1
ATOM 735 C CA . ILE A 1 98 ? -18.901 -24.643 75.867 1.00 52.22 98 ILE A CA 1
ATOM 736 C C . ILE A 1 98 ? -20.076 -24.120 76.704 1.00 52.22 98 ILE A C 1
ATOM 738 O O . ILE A 1 98 ? -20.985 -23.506 76.136 1.00 52.22 98 ILE A O 1
ATOM 742 N N . PRO A 1 99 ? -20.116 -24.368 78.025 1.00 43.97 99 PRO A N 1
ATOM 743 C CA . PRO A 1 99 ? -21.125 -23.777 78.886 1.00 43.97 99 PRO A CA 1
ATOM 744 C C . PRO A 1 99 ? -20.862 -22.275 78.897 1.00 43.97 99 PRO A C 1
ATOM 746 O O . PRO A 1 99 ? -19.817 -21.853 79.382 1.00 43.97 99 PRO A O 1
ATOM 749 N N . ILE A 1 100 ? -21.770 -21.485 78.322 1.00 51.31 100 ILE A N 1
ATOM 750 C CA . ILE A 1 100 ? -21.713 -20.022 78.371 1.00 51.31 100 ILE A CA 1
ATOM 751 C C . ILE A 1 100 ? -22.044 -19.612 79.815 1.00 51.31 100 ILE A C 1
ATOM 753 O O . ILE A 1 100 ? -23.197 -19.760 80.231 1.00 51.31 100 ILE A O 1
ATOM 757 N N . PRO A 1 101 ? -21.076 -19.130 80.614 1.00 41.06 101 PRO A N 1
ATOM 758 C CA . PRO A 1 101 ? -21.335 -18.673 81.969 1.00 41.06 101 PRO A CA 1
ATOM 759 C C . PRO A 1 101 ? -21.910 -17.256 81.885 1.00 41.06 101 PRO A C 1
ATOM 761 O O . PRO A 1 101 ? -21.263 -16.357 81.354 1.00 41.06 101 PRO A O 1
ATOM 764 N N . GLY A 1 102 ? -23.121 -17.059 82.410 1.00 42.09 102 GLY A N 1
ATOM 765 C CA . GLY A 1 102 ? -23.759 -15.741 82.482 1.00 42.09 102 GLY A CA 1
ATOM 766 C C . GLY A 1 102 ? -24.938 -15.551 81.530 1.00 42.09 102 GLY A C 1
ATOM 767 O O . GLY A 1 102 ? -24.971 -14.590 80.769 1.00 42.09 102 GLY A O 1
ATOM 768 N N . LEU A 1 103 ? -25.954 -16.412 81.631 1.00 46.72 103 LEU A N 1
ATOM 769 C CA . LEU A 1 103 ? -27.338 -16.039 81.311 1.00 46.72 103 LEU A CA 1
ATOM 770 C C . LEU A 1 103 ? -27.874 -15.149 82.443 1.00 46.72 103 LEU A C 1
ATOM 772 O O . LEU A 1 103 ? -28.768 -15.517 83.197 1.00 46.72 103 LEU A O 1
ATOM 776 N N . ASN A 1 104 ? -27.269 -13.973 82.587 1.00 49.59 104 ASN A N 1
ATOM 777 C CA . ASN A 1 104 ? -27.943 -12.859 83.226 1.00 49.59 104 ASN A CA 1
ATOM 778 C C . ASN A 1 104 ? -28.918 -12.362 82.163 1.00 49.59 104 ASN A C 1
ATOM 780 O O . ASN A 1 104 ? -28.493 -12.119 81.036 1.00 49.59 104 ASN A O 1
ATOM 784 N N . GLU A 1 105 ? -30.200 -12.282 82.497 1.00 46.38 105 GLU A N 1
ATOM 785 C CA . GLU A 1 105 ? -31.293 -11.846 81.629 1.00 46.38 105 GLU A CA 1
ATOM 786 C C . GLU A 1 105 ? -31.044 -10.426 81.085 1.00 46.38 105 GLU A C 1
ATOM 788 O O . GLU A 1 105 ? -31.624 -9.438 81.533 1.00 46.38 105 GLU A O 1
ATOM 793 N N . THR A 1 106 ? -30.168 -10.283 80.093 1.00 54.94 106 THR A N 1
ATOM 794 C CA . THR A 1 106 ? -30.167 -9.125 79.217 1.00 54.94 106 THR A CA 1
ATOM 795 C C . THR A 1 106 ? -31.421 -9.280 78.385 1.00 54.94 106 THR A C 1
ATOM 797 O O . THR A 1 106 ? -31.470 -10.047 77.430 1.00 54.94 106 THR A O 1
ATOM 800 N N . LYS A 1 107 ? -32.489 -8.612 78.824 1.00 56.62 107 LYS A N 1
ATOM 801 C CA . LYS A 1 107 ? -33.712 -8.386 78.060 1.00 56.62 107 LYS A CA 1
ATOM 802 C C . LYS A 1 107 ? -33.292 -7.913 76.667 1.00 56.62 107 LYS A C 1
ATOM 804 O O . LYS A 1 107 ? -32.961 -6.744 76.492 1.00 56.62 107 LYS A O 1
ATOM 809 N N . ILE A 1 108 ? -33.197 -8.848 75.720 1.00 61.66 108 ILE A N 1
ATOM 810 C CA . ILE A 1 108 ? -32.832 -8.565 74.336 1.00 61.66 108 ILE A CA 1
ATOM 811 C C . ILE A 1 108 ? -33.921 -7.635 73.840 1.00 61.66 108 ILE A C 1
ATOM 813 O O . ILE A 1 108 ? -35.080 -8.032 73.705 1.00 61.66 108 ILE A O 1
ATOM 817 N N . ASP A 1 109 ? -33.557 -6.374 73.652 1.00 72.06 109 ASP A N 1
ATOM 818 C CA . ASP A 1 109 ? -34.477 -5.388 73.133 1.00 72.06 109 ASP A CA 1
ATOM 819 C C . ASP A 1 109 ? -34.646 -5.677 71.641 1.00 72.06 109 ASP A C 1
ATOM 821 O O . ASP A 1 109 ? -33.810 -5.328 70.803 1.00 72.06 109 ASP A O 1
ATOM 825 N N . PHE A 1 110 ? -35.697 -6.432 71.323 1.00 82.19 110 PHE A N 1
ATOM 826 C CA . PHE A 1 110 ? -36.017 -6.864 69.965 1.00 82.19 110 PHE A CA 1
ATOM 827 C C . PHE A 1 110 ? -36.094 -5.663 69.005 1.00 82.19 110 PHE A C 1
ATOM 829 O O . PHE A 1 110 ? -35.728 -5.786 67.836 1.00 82.19 110 PHE A O 1
ATOM 836 N N . SER A 1 111 ? -36.460 -4.484 69.530 1.00 84.12 111 SER A N 1
ATOM 837 C CA . SER A 1 111 ? -36.473 -3.214 68.798 1.00 84.12 111 SER A CA 1
ATOM 838 C C . SER A 1 111 ? -35.093 -2.842 68.246 1.00 84.12 111 SER A C 1
ATOM 840 O O . SER A 1 111 ? -34.962 -2.577 67.055 1.00 84.12 111 SER A O 1
ATOM 842 N N . GLN A 1 112 ? -34.031 -2.921 69.059 1.00 85.00 112 GLN A N 1
ATOM 843 C CA . GLN A 1 112 ? -32.671 -2.568 68.619 1.00 85.00 112 GLN A CA 1
ATOM 844 C C . GLN A 1 112 ? -32.129 -3.519 67.549 1.00 85.00 112 GLN A C 1
ATOM 846 O O . GLN A 1 112 ? -31.354 -3.122 66.676 1.00 85.00 112 GLN A O 1
ATOM 851 N N . THR A 1 113 ? -32.510 -4.795 67.623 1.00 87.69 113 THR A N 1
ATOM 852 C CA . THR A 1 113 ? -32.068 -5.798 66.648 1.00 87.69 113 THR A CA 1
ATOM 853 C C . THR A 1 113 ? -32.768 -5.590 65.305 1.00 87.69 113 THR A C 1
ATOM 855 O O . THR A 1 113 ? -32.114 -5.660 64.265 1.00 87.69 113 THR A O 1
ATOM 858 N N . ALA A 1 114 ? -34.066 -5.274 65.324 1.00 91.50 114 ALA A N 1
ATOM 859 C CA . ALA A 1 114 ? -34.829 -4.933 64.128 1.00 91.50 114 ALA A CA 1
ATOM 860 C C . ALA A 1 114 ? -34.299 -3.655 63.452 1.00 91.50 114 ALA A C 1
ATOM 862 O O . ALA A 1 114 ? -34.091 -3.656 62.241 1.00 91.50 114 ALA A O 1
ATOM 863 N N . GLU A 1 115 ? -33.998 -2.605 64.223 1.00 93.62 115 GLU A N 1
ATOM 864 C CA . GLU A 1 115 ? -33.407 -1.361 63.702 1.00 93.62 115 GLU A CA 1
ATOM 865 C C . GLU A 1 115 ? -32.037 -1.596 63.059 1.00 93.62 115 GLU A C 1
ATOM 867 O O . GLU A 1 115 ? -31.765 -1.113 61.959 1.00 93.62 115 GLU A O 1
ATOM 872 N N . ARG A 1 116 ? -31.172 -2.389 63.707 1.00 92.19 116 ARG A N 1
ATOM 873 C CA . ARG A 1 116 ? -29.857 -2.730 63.148 1.00 92.19 116 ARG A CA 1
ATOM 874 C C . ARG A 1 116 ? -29.984 -3.510 61.841 1.00 92.19 116 ARG A C 1
ATOM 876 O O . ARG A 1 116 ? -29.226 -3.244 60.910 1.00 92.19 116 ARG A O 1
ATOM 883 N N . LEU A 1 117 ? -30.911 -4.465 61.775 1.00 95.69 117 LEU A N 1
ATOM 884 C CA . LEU A 1 117 ? -31.160 -5.239 60.561 1.00 95.69 117 LEU A CA 1
ATOM 885 C C . LEU A 1 117 ? -31.694 -4.346 59.436 1.00 95.69 117 LEU A C 1
ATOM 887 O O . LEU A 1 117 ? -31.213 -4.450 58.311 1.00 95.69 117 LEU A O 1
ATOM 891 N N . LEU A 1 118 ? -32.624 -3.438 59.743 1.00 96.38 118 LEU A N 1
ATOM 892 C CA . LEU A 1 118 ? -33.159 -2.481 58.776 1.00 96.38 118 LEU A CA 1
ATOM 893 C C . LEU A 1 118 ? -32.041 -1.611 58.186 1.00 96.38 118 LEU A C 1
ATOM 895 O O . LEU A 1 118 ? -31.906 -1.542 56.969 1.00 96.38 118 LEU A O 1
ATOM 899 N N . LEU A 1 119 ? -31.170 -1.051 59.033 1.00 95.75 119 LEU A N 1
ATOM 900 C CA . LEU A 1 119 ? -30.023 -0.252 58.592 1.00 95.75 119 LEU A CA 1
ATOM 901 C C . LEU A 1 119 ? -29.058 -1.062 57.704 1.00 95.75 119 LEU A C 1
ATOM 903 O O . LEU A 1 119 ? -28.519 -0.555 56.719 1.00 95.75 119 LEU A O 1
ATOM 907 N N . GLN A 1 120 ? -28.829 -2.337 58.038 1.00 96.31 120 GLN A N 1
ATOM 908 C CA . GLN A 1 120 ? -28.012 -3.231 57.214 1.00 96.31 120 GLN A CA 1
ATOM 909 C C . GLN A 1 120 ? -28.660 -3.508 55.855 1.00 96.31 120 GLN A C 1
ATOM 911 O O . GLN A 1 120 ? -27.958 -3.496 54.845 1.00 96.31 120 GLN A O 1
ATOM 916 N N . MET A 1 121 ? -29.978 -3.720 55.814 1.00 95.81 121 MET A N 1
ATOM 917 C CA . MET A 1 121 ? -30.721 -3.915 54.567 1.00 95.81 121 MET A CA 1
ATOM 918 C C . MET A 1 121 ? -30.722 -2.652 53.703 1.00 95.81 121 MET A C 1
ATOM 920 O O . MET A 1 121 ? -30.531 -2.754 52.492 1.00 95.81 121 MET A O 1
ATOM 924 N N . GLU A 1 122 ? -30.865 -1.467 54.297 1.00 97.00 122 GLU A N 1
ATOM 925 C CA . GLU A 1 122 ? -30.759 -0.187 53.585 1.00 97.00 122 GLU A CA 1
ATOM 926 C C . GLU A 1 122 ? -29.362 0.004 52.989 1.00 97.00 122 GLU A C 1
ATOM 928 O O . GLU A 1 122 ? -29.227 0.309 51.802 1.00 97.00 122 GLU A O 1
ATOM 933 N N . LYS A 1 123 ? -28.308 -0.259 53.775 1.00 96.38 123 LYS A N 1
ATOM 934 C CA . LYS A 1 123 ? -26.925 -0.193 53.288 1.00 96.38 123 LYS A CA 1
ATOM 935 C C . LYS A 1 123 ? -26.686 -1.181 52.147 1.00 96.38 123 LYS A C 1
ATOM 937 O O . LYS A 1 123 ? -26.108 -0.807 51.133 1.00 96.38 123 LYS A O 1
ATOM 942 N N . PHE A 1 124 ? -27.149 -2.420 52.296 1.00 97.25 124 PHE A N 1
ATOM 943 C CA . PHE A 1 124 ? -27.028 -3.448 51.265 1.00 97.25 124 PHE A CA 1
ATOM 944 C C . PHE A 1 124 ? -27.760 -3.052 49.975 1.00 97.25 124 PHE A C 1
ATOM 946 O O . PHE A 1 124 ? -27.192 -3.158 48.891 1.00 97.25 124 PHE A O 1
ATOM 953 N N . THR A 1 125 ? -28.978 -2.517 50.093 1.00 97.12 125 THR A N 1
ATOM 954 C CA . THR A 1 125 ? -29.772 -2.029 48.954 1.00 97.12 125 THR A CA 1
ATOM 955 C C . THR A 1 125 ? -29.065 -0.880 48.232 1.00 97.12 125 THR A C 1
ATOM 957 O O . THR A 1 125 ? -28.977 -0.888 47.007 1.00 97.12 125 THR A O 1
ATOM 960 N N . SER A 1 126 ? -28.492 0.069 48.979 1.00 97.00 126 SER A N 1
ATOM 961 C CA . SER A 1 126 ? -27.709 1.178 48.419 1.00 97.00 126 SER A CA 1
ATOM 962 C C . SER A 1 126 ? -26.461 0.691 47.671 1.00 97.00 126 SER A C 1
ATOM 964 O O . SER A 1 126 ? -26.203 1.108 46.543 1.00 97.00 126 SER A O 1
ATOM 966 N N . THR A 1 127 ? -25.726 -0.267 48.245 1.00 95.94 127 THR A N 1
ATOM 967 C CA . THR A 1 127 ? -24.566 -0.881 47.584 1.00 95.94 127 THR A CA 1
ATOM 968 C C . THR A 1 127 ? -24.956 -1.622 46.301 1.00 95.94 127 THR A C 1
ATOM 970 O O . THR A 1 127 ? -24.254 -1.503 45.300 1.00 95.94 127 THR A O 1
ATOM 973 N N . ILE A 1 128 ? -26.085 -2.342 46.288 1.00 96.88 128 ILE A N 1
ATOM 974 C CA . ILE A 1 128 ? -26.598 -2.979 45.064 1.00 96.88 128 ILE A CA 1
ATOM 975 C C . ILE A 1 128 ? -26.899 -1.933 43.989 1.00 96.88 128 ILE A C 1
ATOM 977 O O . ILE A 1 128 ? -26.494 -2.124 42.843 1.00 96.88 128 ILE A O 1
ATOM 981 N N . GLN A 1 129 ? -27.562 -0.829 44.346 1.00 97.00 129 GLN A N 1
ATOM 982 C CA . GLN A 1 129 ? -27.869 0.232 43.386 1.00 97.00 129 GLN A CA 1
ATOM 983 C C . GLN A 1 129 ? -26.587 0.823 42.783 1.00 97.00 129 GLN A C 1
ATOM 985 O O . GLN A 1 129 ? -26.471 0.924 41.565 1.00 97.00 129 GLN A O 1
ATOM 990 N N . GLN A 1 130 ? -25.583 1.106 43.619 1.00 96.75 130 GLN A N 1
ATOM 991 C CA . GLN A 1 130 ? -24.288 1.620 43.171 1.00 96.75 130 GLN A CA 1
ATOM 992 C C . GLN A 1 130 ? -23.569 0.657 42.209 1.00 96.75 130 GLN A C 1
ATOM 994 O O . GLN A 1 130 ? -22.966 1.092 41.221 1.00 96.75 130 GLN A O 1
ATOM 999 N N . TYR A 1 131 ? -23.627 -0.652 42.473 1.00 97.75 131 TYR A N 1
ATOM 1000 C CA . TYR A 1 131 ? -23.090 -1.650 41.548 1.00 97.75 131 TYR A CA 1
ATOM 1001 C C . TYR A 1 131 ? -23.877 -1.705 40.233 1.00 97.75 131 TYR A C 1
ATOM 1003 O O . TYR A 1 131 ? -23.257 -1.838 39.179 1.00 97.75 131 TYR A O 1
ATOM 1011 N N . GLY A 1 132 ? -25.204 -1.549 40.267 1.00 98.12 132 GLY A N 1
ATOM 1012 C CA . GLY A 1 132 ? -26.043 -1.461 39.066 1.00 98.12 132 GLY A CA 1
ATOM 1013 C C . GLY A 1 132 ? -25.684 -0.266 38.176 1.00 98.12 132 GLY A C 1
ATOM 1014 O O . GLY A 1 132 ? -25.504 -0.417 36.964 1.00 98.12 132 GLY A O 1
ATOM 1015 N N . ASP A 1 133 ? -25.484 0.903 38.780 1.00 96.56 133 ASP A N 1
ATOM 1016 C CA . ASP A 1 133 ? -25.089 2.122 38.065 1.00 96.56 133 ASP A CA 1
ATOM 1017 C C . ASP A 1 133 ? -23.675 1.984 37.465 1.00 96.56 133 ASP A C 1
ATOM 1019 O O . ASP A 1 133 ? -23.418 2.361 36.314 1.00 96.56 133 ASP A O 1
ATOM 1023 N N . SER A 1 134 ? -22.757 1.367 38.217 1.00 96.38 134 SER A N 1
ATOM 1024 C CA . SER A 1 134 ? -21.396 1.067 37.753 1.00 96.38 134 SER A CA 1
ATOM 1025 C C . SER A 1 134 ? -21.395 0.080 36.582 1.00 96.38 134 SER A C 1
ATOM 1027 O O . SER A 1 134 ? -20.668 0.287 35.611 1.00 96.38 134 SER A O 1
ATOM 1029 N N . ALA A 1 135 ? -22.225 -0.967 36.638 1.00 97.06 135 ALA A N 1
ATOM 1030 C CA . ALA A 1 135 ? -22.358 -1.946 35.562 1.00 97.06 135 ALA A CA 1
ATOM 1031 C C . ALA A 1 135 ? -22.904 -1.304 34.278 1.00 97.06 135 ALA A C 1
ATOM 1033 O O . ALA A 1 135 ? -22.338 -1.511 33.207 1.00 97.06 135 ALA A O 1
ATOM 1034 N N . THR A 1 136 ? -23.921 -0.447 34.395 1.00 97.38 136 THR A N 1
ATOM 1035 C CA . THR A 1 136 ? -24.495 0.298 33.259 1.00 97.38 136 THR A CA 1
ATOM 1036 C C . THR A 1 136 ? -23.460 1.232 32.621 1.00 97.38 136 THR A C 1
ATOM 1038 O O . THR A 1 136 ? -23.339 1.328 31.399 1.00 97.38 136 THR A O 1
ATOM 1041 N N . THR A 1 137 ? -22.652 1.897 33.451 1.00 96.44 137 THR A N 1
ATOM 1042 C CA . THR A 1 137 ? -21.560 2.763 32.981 1.00 96.44 137 THR A CA 1
ATOM 1043 C C . THR A 1 137 ? -20.492 1.960 32.240 1.00 96.44 137 THR A C 1
ATOM 1045 O O . THR A 1 137 ? -20.008 2.382 31.187 1.00 96.44 137 THR A O 1
ATOM 1048 N N . LEU A 1 138 ? -20.117 0.798 32.779 1.00 96.88 138 LEU A N 1
ATOM 1049 C CA . LEU A 1 138 ? -19.143 -0.089 32.154 1.00 96.88 138 LEU A CA 1
ATOM 1050 C C . LEU A 1 138 ? -19.648 -0.624 30.809 1.00 96.88 138 LEU A C 1
ATOM 1052 O O . LEU A 1 138 ? -18.897 -0.608 29.838 1.00 96.88 138 LEU A O 1
ATOM 1056 N N . GLU A 1 139 ? -20.914 -1.033 30.731 1.00 97.94 139 GLU A N 1
ATOM 1057 C CA . GLU A 1 139 ? -21.553 -1.479 29.490 1.00 97.94 139 GLU A CA 1
ATOM 1058 C C . GLU A 1 139 ? -21.503 -0.394 28.405 1.00 97.94 139 GLU A C 1
ATOM 1060 O O . GLU A 1 139 ? -21.094 -0.661 27.275 1.00 97.94 139 GLU A O 1
ATOM 1065 N N . SER A 1 140 ? -21.818 0.856 28.757 1.00 96.00 140 SER A N 1
ATOM 1066 C CA . SER A 1 140 ? -21.712 1.993 27.834 1.00 96.00 140 SER A CA 1
ATOM 1067 C C . SER A 1 140 ? -20.285 2.178 27.296 1.00 96.00 140 SER A C 1
ATOM 1069 O O . SER A 1 140 ? -20.082 2.320 26.087 1.00 96.00 140 SER A O 1
ATOM 1071 N N . LYS A 1 141 ? -19.272 2.093 28.170 1.00 94.44 141 LYS A N 1
ATOM 1072 C CA . LYS A 1 141 ? -17.856 2.188 27.771 1.00 94.44 141 LYS A CA 1
ATOM 1073 C C . LYS A 1 141 ? -17.421 1.029 26.874 1.00 94.44 141 LYS A C 1
ATOM 1075 O O . LYS A 1 141 ? -16.682 1.254 25.916 1.00 94.44 141 LYS A O 1
ATOM 1080 N N . ILE A 1 142 ? -17.880 -0.191 27.158 1.00 97.12 142 ILE A N 1
ATOM 1081 C CA . ILE A 1 142 ? -17.623 -1.363 26.312 1.00 97.12 142 ILE A CA 1
ATOM 1082 C C . ILE A 1 142 ? -18.218 -1.136 24.921 1.00 97.12 142 ILE A C 1
ATOM 1084 O O . ILE A 1 142 ? -17.502 -1.280 23.936 1.00 97.12 142 ILE A O 1
ATOM 1088 N N . ASN A 1 143 ? -19.471 -0.686 24.832 1.00 96.38 143 ASN A N 1
ATOM 1089 C CA . ASN A 1 143 ? -20.129 -0.416 23.553 1.00 96.38 143 ASN A CA 1
ATOM 1090 C C . ASN A 1 143 ? -19.407 0.674 22.743 1.00 96.38 143 ASN A C 1
ATOM 1092 O O . ASN A 1 143 ? -19.206 0.522 21.537 1.00 96.38 143 ASN A O 1
ATOM 1096 N N . ALA A 1 144 ? -18.959 1.752 23.395 1.00 94.75 144 ALA A N 1
ATOM 1097 C CA . ALA A 1 144 ? -18.148 2.786 22.751 1.00 94.75 144 ALA A CA 1
ATOM 1098 C C . ALA A 1 144 ? -16.819 2.222 22.216 1.00 94.75 144 ALA A C 1
ATOM 1100 O O . ALA A 1 144 ? -16.448 2.491 21.073 1.00 94.75 144 ALA A O 1
ATOM 1101 N N . CYS A 1 145 ? -16.136 1.386 23.004 1.00 96.06 145 CYS A N 1
ATOM 1102 C CA . CYS A 1 145 ? -14.906 0.714 22.591 1.00 96.06 145 CYS A CA 1
ATOM 1103 C C . CYS A 1 145 ? -15.137 -0.215 21.388 1.00 96.06 145 CYS A C 1
ATOM 1105 O O . CYS A 1 145 ? -14.409 -0.131 20.401 1.00 96.06 145 CYS A O 1
ATOM 1107 N N . THR A 1 146 ? -16.186 -1.042 21.421 1.00 97.38 146 THR A N 1
ATOM 1108 C CA . THR A 1 146 ? -16.569 -1.927 20.310 1.00 97.38 146 THR A CA 1
ATOM 1109 C C . THR A 1 146 ? -16.817 -1.142 19.023 1.00 97.38 146 THR A C 1
ATOM 1111 O O . THR A 1 146 ? -16.327 -1.530 17.963 1.00 97.38 146 THR A O 1
ATOM 1114 N N . ASN A 1 147 ? -17.507 -0.002 19.105 1.00 95.50 147 ASN A N 1
ATOM 1115 C CA . ASN A 1 147 ? -17.741 0.859 17.946 1.00 95.50 147 ASN A CA 1
ATOM 1116 C C . ASN A 1 147 ? -16.437 1.457 17.397 1.00 95.50 147 ASN A C 1
ATOM 1118 O O . ASN A 1 147 ? -16.232 1.481 16.182 1.00 95.50 147 ASN A O 1
ATOM 1122 N N . SER A 1 148 ? -15.540 1.914 18.273 1.00 95.81 148 SER A N 1
ATOM 1123 C CA . SER A 1 148 ? -14.224 2.425 17.874 1.00 95.81 148 SER A CA 1
ATOM 1124 C C . SER A 1 148 ? -13.369 1.352 17.201 1.00 95.81 148 SER A C 1
ATOM 1126 O O . SER A 1 148 ? -12.765 1.626 16.166 1.00 95.81 148 SER A O 1
ATOM 1128 N N . ILE A 1 149 ? -13.370 0.122 17.725 1.00 95.69 149 ILE A N 1
ATOM 1129 C CA . ILE A 1 149 ? -12.690 -1.024 17.104 1.00 95.69 149 ILE A CA 1
ATOM 1130 C C . ILE A 1 149 ? -13.246 -1.273 15.698 1.00 95.69 149 ILE A C 1
ATOM 1132 O O . ILE A 1 149 ? -12.467 -1.330 14.750 1.00 95.69 149 ILE A O 1
ATOM 1136 N N . GLY A 1 150 ? -14.572 -1.313 15.530 1.00 97.06 150 GLY A N 1
ATOM 1137 C CA . GLY A 1 150 ? -15.188 -1.513 14.214 1.00 97.06 150 GLY A CA 1
ATOM 1138 C C . GLY A 1 150 ? -14.809 -0.430 13.194 1.00 97.06 150 GLY A C 1
ATOM 1139 O O . GLY A 1 150 ? -14.568 -0.727 12.024 1.00 97.06 150 GLY A O 1
ATOM 1140 N N . ARG A 1 151 ? -14.681 0.832 13.627 1.00 94.81 151 ARG A N 1
ATOM 1141 C CA . ARG A 1 151 ? -14.186 1.921 12.764 1.00 94.81 151 ARG A CA 1
ATOM 1142 C C . ARG A 1 151 ? -12.718 1.725 12.390 1.00 94.81 151 ARG A C 1
ATOM 1144 O O . ARG A 1 151 ? -12.362 1.900 11.228 1.00 94.81 151 ARG A O 1
ATOM 1151 N N . ILE A 1 152 ? -11.870 1.350 13.349 1.00 96.06 152 ILE A N 1
ATOM 1152 C CA . ILE A 1 152 ? -10.448 1.074 13.098 1.00 96.06 152 ILE A CA 1
ATOM 1153 C C . ILE A 1 152 ? -10.296 -0.065 12.083 1.00 96.06 152 ILE A C 1
ATOM 1155 O O . ILE A 1 152 ? -9.525 0.077 11.139 1.00 96.06 152 ILE A O 1
ATOM 1159 N N . GLU A 1 153 ? -11.060 -1.150 12.213 1.00 97.12 153 GLU A N 1
ATOM 1160 C CA . GLU A 1 153 ? -11.046 -2.267 11.259 1.00 97.12 153 GLU A CA 1
ATOM 1161 C C . GLU A 1 153 ? -11.407 -1.817 9.836 1.00 97.12 153 GLU A C 1
ATOM 1163 O O . GLU A 1 153 ? -10.729 -2.182 8.874 1.00 97.12 153 GLU A O 1
ATOM 1168 N N . GLN A 1 154 ? -12.431 -0.971 9.686 1.00 95.75 154 GLN A N 1
ATOM 1169 C CA . GLN A 1 154 ? -12.803 -0.396 8.389 1.00 95.75 154 GLN A CA 1
ATOM 1170 C C . GLN A 1 154 ? -11.673 0.449 7.788 1.00 95.75 154 GLN A C 1
ATOM 1172 O O . GLN A 1 154 ? -11.364 0.308 6.604 1.00 95.75 154 GLN A O 1
ATOM 1177 N N . HIS A 1 155 ? -11.027 1.291 8.598 1.00 94.44 155 HIS A N 1
ATOM 1178 C CA . HIS A 1 155 ? -9.895 2.102 8.151 1.00 94.44 155 HIS A CA 1
ATOM 1179 C C . HIS A 1 155 ? -8.688 1.246 7.752 1.00 94.44 155 HIS A C 1
ATOM 1181 O O . HIS A 1 155 ? -8.090 1.492 6.706 1.00 94.44 155 HIS A O 1
ATOM 1187 N N . VAL A 1 156 ? -8.352 0.219 8.536 1.00 96.62 156 VAL A N 1
ATOM 1188 C CA . VAL A 1 156 ? -7.261 -0.715 8.219 1.00 96.62 156 VAL A CA 1
ATOM 1189 C C . VAL A 1 156 ? -7.526 -1.428 6.892 1.00 96.62 156 VAL A C 1
ATOM 1191 O O . VAL A 1 156 ? -6.628 -1.501 6.055 1.00 96.62 156 VAL A O 1
ATOM 1194 N N . ASN A 1 157 ? -8.759 -1.879 6.649 1.00 96.38 157 ASN A N 1
ATOM 1195 C CA . ASN A 1 157 ? -9.131 -2.512 5.381 1.00 96.38 157 ASN A CA 1
ATOM 1196 C C . ASN A 1 157 ? -9.023 -1.547 4.190 1.00 96.38 157 ASN A C 1
ATOM 1198 O O . ASN A 1 157 ? -8.534 -1.928 3.127 1.00 96.38 157 ASN A O 1
ATOM 1202 N N . ALA A 1 158 ? -9.431 -0.287 4.359 1.00 94.38 158 ALA A N 1
ATOM 1203 C CA . ALA A 1 158 ? -9.281 0.729 3.319 1.00 94.38 158 ALA A CA 1
ATOM 1204 C C . ALA A 1 158 ? -7.802 0.996 2.986 1.00 94.38 158 ALA A C 1
ATOM 1206 O O . ALA A 1 158 ? -7.436 1.037 1.811 1.00 94.38 158 ALA A O 1
ATOM 1207 N N . ILE A 1 159 ? -6.946 1.111 4.008 1.00 96.62 159 ILE A N 1
ATOM 1208 C CA . ILE A 1 159 ? -5.496 1.288 3.836 1.00 96.62 159 ILE A CA 1
ATOM 1209 C C . ILE A 1 159 ? -4.883 0.075 3.129 1.00 96.62 159 ILE A C 1
ATOM 1211 O O . ILE A 1 159 ? -4.093 0.251 2.204 1.00 96.62 159 ILE A O 1
ATOM 1215 N N . ALA A 1 160 ? -5.267 -1.148 3.508 1.00 97.25 160 ALA A N 1
ATOM 1216 C CA . ALA A 1 160 ? -4.784 -2.364 2.856 1.00 97.25 160 ALA A CA 1
ATOM 1217 C C . ALA A 1 160 ? -5.093 -2.358 1.349 1.00 97.25 160 ALA A C 1
ATOM 1219 O O . ALA A 1 160 ? -4.202 -2.579 0.532 1.00 97.25 160 ALA A O 1
ATOM 1220 N N . HIS A 1 161 ? -6.320 -1.996 0.962 1.00 97.38 161 HIS A N 1
ATOM 1221 C CA . HIS A 1 161 ? -6.689 -1.871 -0.449 1.00 97.38 161 HIS A CA 1
ATOM 1222 C C . HIS A 1 161 ? -5.922 -0.769 -1.190 1.00 97.38 161 HIS A C 1
ATOM 1224 O O . HIS A 1 161 ? -5.576 -0.942 -2.360 1.00 97.38 161 HIS A O 1
ATOM 1230 N N . GLN A 1 162 ? -5.647 0.363 -0.537 1.00 96.25 162 GLN A N 1
ATOM 1231 C CA . GLN A 1 162 ? -4.826 1.422 -1.126 1.00 96.25 162 GLN A CA 1
ATOM 1232 C C . GLN A 1 162 ? -3.393 0.943 -1.379 1.00 96.25 162 GLN A C 1
ATOM 1234 O O . GLN A 1 162 ? -2.871 1.155 -2.473 1.00 96.25 162 GLN A O 1
ATOM 1239 N N . VAL A 1 163 ? -2.784 0.249 -0.413 1.00 97.19 163 VAL A N 1
ATOM 1240 C CA . VAL A 1 163 ? -1.434 -0.319 -0.547 1.00 97.19 163 VAL A CA 1
ATOM 1241 C C . VAL A 1 163 ? -1.378 -1.350 -1.677 1.00 97.19 163 VAL A C 1
ATOM 1243 O O . VAL A 1 163 ? -0.500 -1.249 -2.532 1.00 97.19 163 VAL A O 1
ATOM 1246 N N . ASP A 1 164 ? -2.348 -2.265 -1.758 1.00 97.75 164 ASP A N 1
ATOM 1247 C CA . ASP A 1 164 ? -2.436 -3.255 -2.842 1.00 97.75 164 ASP A CA 1
ATOM 1248 C C . ASP A 1 164 ? -2.517 -2.592 -4.228 1.00 97.75 164 ASP A C 1
ATOM 1250 O O . ASP A 1 164 ? -1.922 -3.057 -5.206 1.00 97.75 164 ASP A O 1
ATOM 1254 N N . ASN A 1 165 ? -3.275 -1.499 -4.338 1.00 96.31 165 ASN A N 1
ATOM 1255 C CA . ASN A 1 165 ? -3.396 -0.753 -5.587 1.00 96.31 165 ASN A CA 1
ATOM 1256 C C . ASN A 1 165 ? -2.087 -0.042 -5.949 1.00 96.31 165 ASN A C 1
ATOM 1258 O O . ASN A 1 165 ? -1.671 -0.097 -7.109 1.00 96.31 165 ASN A O 1
ATOM 1262 N N . MET A 1 166 ? -1.416 0.571 -4.970 1.00 97.50 166 MET A N 1
ATOM 1263 C CA . MET A 1 166 ? -0.103 1.190 -5.167 1.00 97.50 166 MET A CA 1
ATOM 1264 C C . MET A 1 166 ? 0.940 0.164 -5.619 1.00 97.50 166 MET A C 1
ATOM 1266 O O . MET A 1 166 ? 1.695 0.434 -6.553 1.00 97.50 166 MET A O 1
ATOM 1270 N N . GLU A 1 167 ? 0.964 -1.024 -5.012 1.00 98.06 167 GLU A N 1
ATOM 1271 C CA . GLU A 1 167 ? 1.879 -2.103 -5.393 1.00 98.06 167 GLU A CA 1
ATOM 1272 C C . GLU A 1 167 ? 1.670 -2.520 -6.855 1.00 98.06 167 GLU A C 1
ATOM 1274 O O . GLU A 1 167 ? 2.630 -2.604 -7.624 1.00 98.06 167 GLU A O 1
ATOM 1279 N N . LYS A 1 168 ? 0.414 -2.702 -7.280 1.00 97.69 168 LYS A N 1
ATOM 1280 C CA . LYS A 1 168 ? 0.087 -3.050 -8.673 1.00 97.69 168 LYS A CA 1
ATOM 1281 C C . LYS A 1 168 ? 0.502 -1.961 -9.658 1.00 97.69 168 LYS A C 1
ATOM 1283 O O . LYS A 1 168 ? 1.060 -2.278 -10.710 1.00 97.69 168 LYS A O 1
ATOM 1288 N N . GLN A 1 169 ? 0.244 -0.693 -9.337 1.00 97.56 169 GLN A N 1
ATOM 1289 C CA . GLN A 1 169 ? 0.627 0.435 -10.189 1.00 97.56 169 GLN A CA 1
ATOM 1290 C C . GLN A 1 169 ? 2.149 0.539 -10.332 1.00 97.56 169 GLN A C 1
ATOM 1292 O O . GLN A 1 169 ? 2.657 0.628 -11.452 1.00 97.56 169 GLN A O 1
ATOM 1297 N N . LEU A 1 170 ? 2.883 0.455 -9.219 1.00 97.44 170 LEU A N 1
ATOM 1298 C CA . LEU A 1 170 ? 4.346 0.465 -9.223 1.00 97.44 170 LEU A CA 1
ATOM 1299 C C . LEU A 1 170 ? 4.915 -0.731 -9.989 1.00 97.44 170 LEU A C 1
ATOM 1301 O O . LEU A 1 170 ? 5.822 -0.557 -10.803 1.00 97.44 170 LEU A O 1
ATOM 1305 N N . GLY A 1 171 ? 4.356 -1.926 -9.788 1.00 97.81 171 GLY A N 1
ATOM 1306 C CA . GLY A 1 171 ? 4.741 -3.127 -10.525 1.00 97.81 171 GLY A CA 1
ATOM 1307 C C . GLY A 1 171 ? 4.545 -2.974 -12.036 1.00 97.81 171 GLY A C 1
ATOM 1308 O O . GLY A 1 171 ? 5.445 -3.299 -12.812 1.00 97.81 171 GLY A O 1
ATOM 1309 N N . GLY A 1 172 ? 3.410 -2.412 -12.462 1.00 97.81 172 GLY A N 1
ATOM 1310 C CA . GLY A 1 172 ? 3.133 -2.122 -13.871 1.00 97.81 172 GLY A CA 1
ATOM 1311 C C . GLY A 1 172 ? 4.097 -1.096 -14.470 1.00 97.81 172 GLY A C 1
ATOM 1312 O O . GLY A 1 172 ? 4.649 -1.322 -15.548 1.00 97.81 172 GLY A O 1
ATOM 1313 N N . MET A 1 173 ? 4.358 -0.000 -13.752 1.00 97.31 173 MET A N 1
ATOM 1314 C CA . MET A 1 173 ? 5.283 1.049 -14.188 1.00 97.31 173 MET A CA 1
ATOM 1315 C C . MET A 1 173 ? 6.716 0.520 -14.328 1.00 97.31 173 MET A C 1
ATOM 1317 O O . MET A 1 173 ? 7.349 0.717 -15.366 1.00 97.31 173 MET A O 1
ATOM 1321 N N . LEU A 1 174 ? 7.214 -0.204 -13.321 1.00 97.44 174 LEU A N 1
ATOM 1322 C CA . LEU A 1 174 ? 8.544 -0.816 -13.349 1.00 97.44 174 LEU A CA 1
ATOM 1323 C C . LEU A 1 174 ? 8.666 -1.853 -14.469 1.00 97.44 174 LEU A C 1
ATOM 1325 O O . LEU A 1 174 ? 9.682 -1.887 -15.166 1.00 97.44 174 LEU A O 1
ATOM 1329 N N . GLY A 1 175 ? 7.624 -2.661 -14.688 1.00 97.69 175 GLY A N 1
ATOM 1330 C CA . GLY A 1 175 ? 7.560 -3.602 -15.804 1.00 97.69 175 GLY A CA 1
ATOM 1331 C C . GLY A 1 175 ? 7.685 -2.901 -17.160 1.00 97.69 175 GLY A C 1
ATOM 1332 O O . GLY A 1 175 ? 8.520 -3.289 -17.980 1.00 97.69 175 GLY A O 1
ATOM 1333 N N . GLY A 1 176 ? 6.921 -1.823 -17.363 1.00 97.56 176 GLY A N 1
ATOM 1334 C CA . GLY A 1 176 ? 6.969 -1.007 -18.579 1.00 97.56 176 GLY A CA 1
ATOM 1335 C C . GLY A 1 176 ? 8.335 -0.357 -18.810 1.00 97.56 176 GLY A C 1
ATOM 1336 O O . GLY A 1 176 ? 8.899 -0.475 -19.899 1.00 97.56 176 GLY A O 1
ATOM 1337 N N . MET A 1 177 ? 8.917 0.253 -17.774 1.00 97.56 177 MET A N 1
ATOM 1338 C CA . MET A 1 177 ? 10.261 0.837 -17.840 1.00 97.56 177 MET A CA 1
ATOM 1339 C C . MET A 1 177 ? 11.323 -0.206 -18.192 1.00 97.56 177 MET A C 1
ATOM 1341 O O . MET A 1 177 ? 12.197 0.059 -19.017 1.00 97.56 177 MET A O 1
ATOM 1345 N N . ASN A 1 178 ? 11.244 -1.403 -17.606 1.00 97.75 178 ASN A N 1
ATOM 1346 C CA . ASN A 1 178 ? 12.192 -2.478 -17.881 1.00 97.75 178 ASN A CA 1
ATOM 1347 C C . ASN A 1 178 ? 12.115 -2.950 -19.344 1.00 97.75 178 ASN A C 1
ATOM 1349 O O . ASN A 1 178 ? 13.145 -3.184 -19.975 1.00 97.75 178 ASN A O 1
ATOM 1353 N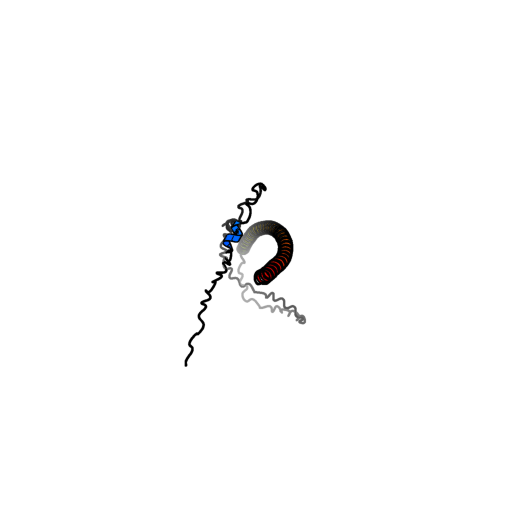 N . HIS A 1 179 ? 10.908 -3.044 -19.912 1.00 97.12 179 HIS A N 1
ATOM 1354 C CA . HIS A 1 179 ? 10.728 -3.365 -21.333 1.00 97.12 179 HIS A CA 1
ATOM 1355 C C . HIS A 1 179 ? 11.303 -2.268 -22.233 1.00 97.12 179 HIS A C 1
ATOM 1357 O O .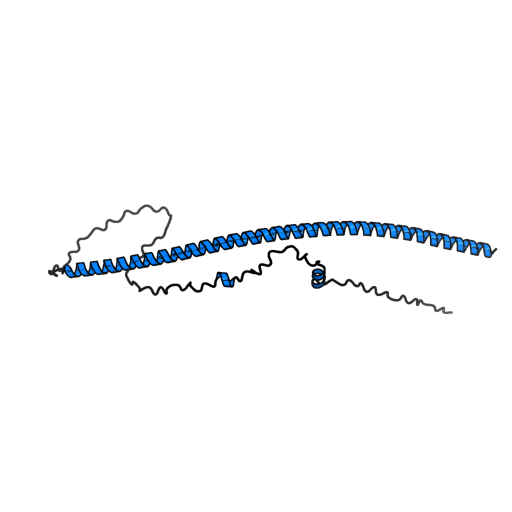 HIS A 1 179 ? 12.081 -2.558 -23.140 1.00 97.12 179 HIS A O 1
ATOM 1363 N N . GLN A 1 180 ? 11.000 -1.003 -21.934 1.00 98.06 180 GLN A N 1
ATOM 1364 C CA . GLN A 1 180 ? 11.508 0.132 -22.701 1.00 98.06 180 GLN A CA 1
ATOM 1365 C C . GLN A 1 180 ? 13.042 0.229 -22.651 1.00 98.06 180 GLN A C 1
ATOM 1367 O O . GLN A 1 180 ? 13.681 0.484 -23.675 1.00 98.06 180 GLN A O 1
ATOM 1372 N N . LEU A 1 181 ? 13.648 -0.018 -21.485 1.00 98.06 181 LEU A N 1
ATOM 1373 C CA . LEU A 1 181 ? 15.102 -0.065 -21.326 1.00 98.06 181 LEU A CA 1
ATOM 1374 C C . LEU A 1 181 ? 15.715 -1.227 -22.119 1.00 98.06 181 LEU A C 1
ATOM 1376 O O . LEU A 1 181 ? 16.748 -1.051 -22.768 1.00 98.06 181 LEU A O 1
ATOM 1380 N N . GLY A 1 182 ? 15.060 -2.392 -22.117 1.00 98.19 182 GLY A N 1
ATOM 1381 C CA . GLY A 1 182 ? 15.440 -3.538 -22.941 1.00 98.19 182 GLY A CA 1
ATOM 1382 C C . GLY A 1 182 ? 15.456 -3.201 -24.433 1.00 98.19 182 GLY A C 1
ATOM 1383 O O . GLY A 1 182 ? 16.466 -3.423 -25.105 1.00 98.19 182 GLY A O 1
ATOM 1384 N N . ASP A 1 183 ? 14.387 -2.586 -24.939 1.00 98.19 183 ASP A N 1
ATOM 1385 C CA . ASP A 1 183 ? 14.275 -2.156 -26.337 1.00 98.19 183 ASP A CA 1
ATOM 1386 C C . ASP A 1 183 ? 15.337 -1.118 -26.714 1.00 98.19 183 ASP A C 1
ATOM 1388 O O . ASP A 1 183 ? 15.946 -1.189 -27.787 1.00 98.19 183 ASP A O 1
ATOM 1392 N N . MET A 1 184 ? 15.588 -0.149 -25.831 1.00 98.38 184 MET A N 1
ATOM 1393 C CA . MET A 1 184 ? 16.654 0.834 -26.018 1.00 98.38 184 MET A CA 1
ATOM 1394 C C . MET A 1 184 ? 18.027 0.165 -26.086 1.00 98.38 184 MET A C 1
ATOM 1396 O O . MET A 1 184 ? 18.806 0.479 -26.985 1.00 98.38 184 MET A O 1
ATOM 1400 N N . ASN A 1 185 ? 18.310 -0.787 -25.196 1.00 98.50 185 ASN A N 1
ATOM 1401 C CA . ASN A 1 185 ? 19.570 -1.521 -25.195 1.00 98.50 185 ASN A CA 1
ATOM 1402 C C . ASN A 1 185 ? 19.775 -2.297 -26.508 1.00 98.50 185 ASN A C 1
ATOM 1404 O O . ASN A 1 185 ? 20.849 -2.239 -27.103 1.00 98.50 185 ASN A O 1
ATOM 1408 N N . GLN A 1 186 ? 18.727 -2.944 -27.030 1.00 98.44 186 GLN A N 1
ATOM 1409 C CA . GLN A 1 186 ? 18.790 -3.620 -28.332 1.00 98.44 186 GLN A CA 1
ATOM 1410 C C . GLN A 1 186 ? 19.067 -2.646 -29.486 1.00 98.44 186 GLN A C 1
ATOM 1412 O O . GLN A 1 186 ? 19.886 -2.927 -30.365 1.00 98.44 186 GLN A O 1
ATOM 1417 N N . LYS A 1 187 ? 18.433 -1.467 -29.478 1.00 98.50 187 LYS A N 1
ATOM 1418 C CA . LYS A 1 187 ? 18.699 -0.418 -30.476 1.00 98.50 187 LYS A CA 1
ATOM 1419 C C . LYS A 1 187 ? 20.140 0.094 -30.398 1.00 98.50 187 LYS A C 1
ATOM 1421 O O . LYS A 1 187 ? 20.761 0.271 -31.444 1.00 98.50 187 LYS A O 1
ATOM 1426 N N . ILE A 1 188 ? 20.680 0.288 -29.194 1.00 98.56 188 ILE A N 1
ATOM 1427 C CA . ILE A 1 188 ? 22.076 0.701 -28.973 1.00 98.56 188 ILE A CA 1
ATOM 1428 C C . ILE A 1 188 ? 23.042 -0.344 -29.540 1.00 98.56 188 ILE A C 1
ATOM 1430 O O . ILE A 1 188 ? 23.929 0.011 -30.312 1.00 98.56 188 ILE A O 1
ATOM 1434 N N . LEU A 1 189 ? 22.831 -1.631 -29.243 1.00 98.31 189 LEU A N 1
ATOM 1435 C CA . LEU A 1 189 ? 23.648 -2.720 -29.792 1.00 98.31 189 LEU A CA 1
ATOM 1436 C C . LEU A 1 189 ? 23.591 -2.771 -31.327 1.00 98.31 189 LEU A C 1
ATOM 1438 O O . LEU A 1 189 ? 24.608 -2.981 -31.988 1.00 98.31 189 LEU A O 1
ATOM 1442 N N . SER A 1 190 ? 22.415 -2.533 -31.914 1.00 98.50 190 SER A N 1
ATOM 1443 C CA . SER A 1 190 ? 22.263 -2.450 -33.371 1.00 98.50 190 SER A CA 1
ATOM 1444 C C . SER A 1 190 ? 23.044 -1.277 -33.975 1.00 98.50 190 SER A C 1
ATOM 1446 O O . SER A 1 190 ? 23.671 -1.428 -35.026 1.00 98.50 190 SER A O 1
ATOM 1448 N N . LEU A 1 191 ? 23.027 -0.110 -33.323 1.00 98.62 191 LEU A N 1
ATOM 1449 C CA . LEU A 1 191 ? 23.790 1.062 -33.757 1.00 98.62 191 LEU A CA 1
ATOM 1450 C C . LEU A 1 191 ? 25.302 0.840 -33.641 1.00 98.62 191 LEU A C 1
ATOM 1452 O O . LEU A 1 191 ? 26.016 1.166 -34.587 1.00 98.62 191 LEU A O 1
ATOM 1456 N N . ASP A 1 192 ? 25.780 0.238 -32.550 1.00 98.56 192 ASP A N 1
ATOM 1457 C CA . ASP A 1 192 ? 27.196 -0.116 -32.364 1.00 98.56 192 ASP A CA 1
ATOM 1458 C C . ASP A 1 192 ? 27.709 -1.014 -33.504 1.00 98.56 192 ASP A C 1
ATOM 1460 O O . ASP A 1 192 ? 28.748 -0.743 -34.109 1.00 98.56 192 ASP A O 1
ATOM 1464 N N . LEU A 1 193 ? 26.927 -2.029 -33.888 1.00 98.50 193 LEU A N 1
ATOM 1465 C CA . LEU A 1 193 ? 27.265 -2.909 -35.010 1.00 98.50 193 LEU A CA 1
ATOM 1466 C C . LEU A 1 193 ? 27.349 -2.151 -36.345 1.00 98.50 193 LEU A C 1
ATOM 1468 O O . LEU A 1 193 ? 28.268 -2.372 -37.141 1.00 98.50 193 LEU A O 1
ATOM 1472 N N . LYS A 1 194 ? 26.395 -1.247 -36.605 1.00 98.56 194 LYS A N 1
ATOM 1473 C CA . LYS A 1 194 ? 26.397 -0.418 -37.819 1.00 98.56 194 LYS A CA 1
ATOM 1474 C C . LYS A 1 194 ? 27.601 0.521 -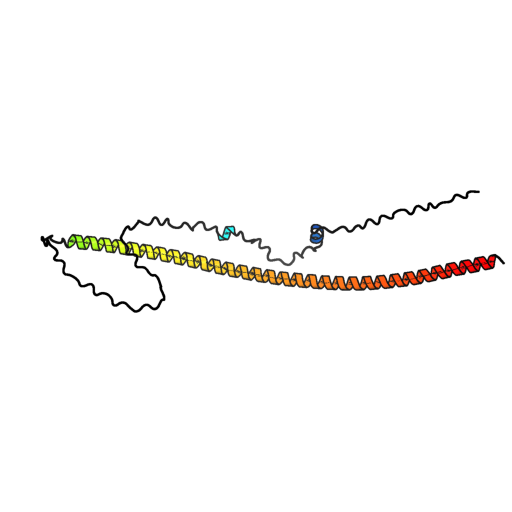37.857 1.00 98.56 194 LYS A C 1
ATOM 1476 O O . LYS A 1 194 ? 28.210 0.654 -38.914 1.00 98.56 194 LYS A O 1
ATOM 1481 N N . LEU A 1 195 ? 27.971 1.122 -36.725 1.00 98.56 195 LEU A N 1
ATOM 1482 C CA . LEU A 1 195 ? 29.154 1.981 -36.619 1.00 98.56 195 LEU A CA 1
ATOM 1483 C C . LEU A 1 195 ? 30.443 1.200 -36.883 1.00 98.56 195 LEU A C 1
ATOM 1485 O O . LEU A 1 195 ? 31.246 1.643 -37.695 1.00 98.56 195 LEU A O 1
ATOM 1489 N N . LYS A 1 196 ? 30.602 0.006 -36.300 1.00 98.31 196 LYS A N 1
ATOM 1490 C CA . LYS A 1 196 ? 31.745 -0.884 -36.584 1.00 98.31 196 LYS A CA 1
ATOM 1491 C C . LYS A 1 196 ? 31.838 -1.269 -38.058 1.00 98.31 196 LYS A C 1
ATOM 1493 O O . LYS A 1 196 ? 32.924 -1.344 -38.622 1.00 98.31 196 LYS A O 1
ATOM 1498 N N . THR A 1 197 ? 30.693 -1.496 -38.695 1.00 98.38 197 THR A N 1
ATOM 1499 C CA . THR A 1 197 ? 30.639 -1.808 -40.129 1.00 98.38 197 THR A CA 1
ATOM 1500 C C . THR A 1 197 ? 31.071 -0.604 -40.972 1.00 98.38 197 THR A C 1
ATOM 1502 O O . THR A 1 197 ? 31.858 -0.752 -41.905 1.00 98.38 197 THR A O 1
ATOM 1505 N N . LEU A 1 198 ? 30.586 0.594 -40.630 1.00 98.62 198 LEU A N 1
ATOM 1506 C CA . LEU A 1 198 ? 30.960 1.835 -41.305 1.00 98.62 198 LEU A CA 1
ATOM 1507 C C . LEU A 1 198 ? 32.452 2.149 -41.144 1.00 98.62 198 LEU A C 1
ATOM 1509 O O . LEU A 1 198 ? 33.097 2.512 -42.125 1.00 98.62 198 LEU A O 1
ATOM 1513 N N . ASP A 1 199 ? 32.995 1.968 -39.940 1.00 98.31 199 ASP A N 1
ATOM 1514 C CA . ASP A 1 199 ? 34.422 2.123 -39.646 1.00 98.31 199 ASP A CA 1
ATOM 1515 C C . ASP A 1 199 ? 35.273 1.192 -40.525 1.00 98.31 199 ASP A C 1
ATOM 1517 O O . ASP A 1 199 ? 36.218 1.632 -41.180 1.00 98.31 199 ASP A O 1
ATOM 1521 N N . GLY A 1 200 ? 34.853 -0.071 -40.672 1.00 98.25 200 GLY A N 1
ATOM 1522 C CA . GLY A 1 200 ? 35.483 -1.020 -41.593 1.00 98.25 200 GLY A CA 1
ATOM 1523 C C . GLY A 1 200 ? 35.462 -0.565 -43.059 1.00 98.25 200 GLY A C 1
ATOM 1524 O O . GLY A 1 200 ? 36.467 -0.690 -43.760 1.00 98.25 200 GLY A O 1
ATOM 1525 N N . TYR A 1 201 ? 34.351 0.006 -43.537 1.00 98.56 201 TYR A N 1
ATOM 1526 C CA . TYR A 1 201 ? 34.287 0.553 -44.897 1.00 98.56 201 TYR A CA 1
ATOM 1527 C C . TYR A 1 201 ? 35.195 1.769 -45.089 1.00 98.56 201 TYR A C 1
ATOM 1529 O O . TYR A 1 201 ? 35.885 1.854 -46.106 1.00 98.56 201 TYR A O 1
ATOM 1537 N N . LEU A 1 202 ? 35.213 2.696 -44.129 1.00 98.56 202 LEU A N 1
ATOM 1538 C CA . LEU A 1 202 ? 36.082 3.872 -44.175 1.00 98.56 202 LEU A CA 1
ATOM 1539 C C . LEU A 1 202 ? 37.558 3.470 -44.189 1.00 98.56 202 LEU A C 1
ATOM 1541 O O . LEU A 1 202 ? 38.320 3.995 -45.001 1.00 98.56 202 LEU A O 1
ATOM 1545 N N . PHE A 1 203 ? 37.945 2.497 -43.364 1.00 98.50 203 PHE A N 1
ATOM 1546 C CA . PHE A 1 203 ? 39.301 1.955 -43.348 1.00 98.50 203 PHE A CA 1
ATOM 1547 C C . PHE A 1 203 ? 39.729 1.429 -44.727 1.00 98.50 203 PHE A C 1
ATOM 1549 O O . PHE A 1 203 ? 40.801 1.780 -45.223 1.00 98.50 203 PHE A O 1
ATOM 1556 N N . GLU A 1 204 ? 38.879 0.636 -45.385 1.00 98.62 204 GLU A N 1
ATOM 1557 C CA . GLU A 1 204 ? 39.172 0.107 -46.721 1.00 98.62 204 GLU A CA 1
ATOM 1558 C C . GLU A 1 204 ? 39.235 1.203 -47.797 1.00 98.62 204 GLU A C 1
ATOM 1560 O O . GLU A 1 204 ? 40.063 1.119 -48.705 1.00 98.62 204 GLU A O 1
ATOM 1565 N N . ILE A 1 205 ? 38.414 2.255 -47.699 1.00 98.56 205 ILE A N 1
ATOM 1566 C CA . ILE A 1 205 ? 38.483 3.414 -48.605 1.00 98.56 205 ILE A CA 1
ATOM 1567 C C . ILE A 1 205 ? 39.821 4.143 -48.445 1.00 98.56 205 ILE A C 1
ATOM 1569 O O . ILE A 1 205 ? 40.526 4.334 -49.435 1.00 98.56 205 ILE A O 1
ATOM 1573 N N . VAL A 1 206 ? 40.200 4.490 -47.210 1.00 98.44 206 VAL A N 1
ATOM 1574 C CA . VAL A 1 206 ? 41.464 5.185 -46.908 1.00 98.44 206 VAL A CA 1
ATOM 1575 C C . VAL A 1 206 ? 42.664 4.360 -47.373 1.00 98.44 206 VAL A C 1
ATOM 1577 O O . VAL A 1 206 ? 43.624 4.890 -47.933 1.00 98.44 206 VAL A O 1
ATOM 1580 N N . LYS A 1 207 ? 42.609 3.040 -47.181 1.00 98.31 207 LYS A N 1
ATOM 1581 C CA . LYS A 1 207 ? 43.638 2.118 -47.663 1.00 98.31 207 LYS A CA 1
ATOM 1582 C C . LYS A 1 207 ? 43.763 2.149 -49.188 1.00 98.31 207 LYS A C 1
ATOM 1584 O O . LYS A 1 207 ? 44.870 2.331 -49.689 1.00 98.31 207 LYS A O 1
ATOM 1589 N N . ARG A 1 208 ? 42.648 2.030 -49.920 1.00 98.44 208 ARG A N 1
ATOM 1590 C CA . ARG A 1 208 ? 42.637 2.107 -51.394 1.00 98.44 208 ARG A CA 1
ATOM 1591 C C . ARG A 1 208 ? 43.161 3.446 -51.900 1.00 98.44 208 ARG A C 1
ATOM 1593 O O . ARG A 1 208 ? 43.943 3.463 -52.841 1.00 98.44 208 ARG A O 1
ATOM 1600 N N . GLU A 1 209 ? 42.769 4.553 -51.276 1.00 98.50 209 GLU A N 1
ATOM 1601 C CA . GLU A 1 209 ? 43.266 5.888 -51.622 1.00 98.50 209 GLU A CA 1
ATOM 1602 C C . GLU A 1 209 ? 44.785 5.988 -51.448 1.00 98.50 209 GLU A C 1
ATOM 1604 O O . GLU A 1 209 ? 45.494 6.421 -52.357 1.00 98.50 209 GLU A O 1
ATOM 1609 N N . LYS A 1 210 ? 45.306 5.512 -50.313 1.00 98.31 210 LYS A N 1
ATOM 1610 C CA . LYS A 1 210 ? 46.747 5.483 -50.041 1.00 98.31 210 LYS A CA 1
ATOM 1611 C C . LYS A 1 210 ? 47.518 4.636 -51.055 1.00 98.31 210 LYS A C 1
ATOM 1613 O O . LYS A 1 210 ? 48.626 5.013 -51.440 1.00 98.31 210 LYS A O 1
ATOM 1618 N N . ASP A 1 211 ? 46.972 3.491 -51.450 1.00 98.00 211 ASP A N 1
ATOM 1619 C CA . ASP A 1 211 ? 47.602 2.621 -52.442 1.00 98.00 211 ASP A CA 1
ATOM 1620 C C . ASP A 1 211 ? 47.570 3.261 -53.843 1.00 98.00 211 ASP A C 1
ATOM 1622 O O . ASP A 1 211 ? 48.613 3.313 -54.491 1.00 98.00 211 ASP A O 1
ATOM 1626 N N . MET A 1 212 ? 46.456 3.887 -54.250 1.00 97.94 212 MET A N 1
ATOM 1627 C CA . MET A 1 212 ? 46.383 4.668 -55.498 1.00 97.94 212 MET A CA 1
ATOM 1628 C C . MET A 1 212 ? 47.411 5.808 -55.530 1.00 97.94 212 MET A C 1
ATOM 1630 O O . MET A 1 212 ? 48.103 5.992 -56.529 1.00 97.94 212 MET A O 1
ATOM 1634 N N . MET A 1 213 ? 47.562 6.563 -54.437 1.00 98.12 213 MET A N 1
ATOM 1635 C CA . MET A 1 213 ? 48.544 7.654 -54.361 1.00 98.12 213 MET A CA 1
ATOM 1636 C C . MET A 1 213 ? 49.985 7.150 -54.505 1.00 98.12 213 MET A C 1
ATOM 1638 O O . MET A 1 213 ? 50.816 7.828 -55.109 1.00 98.12 213 MET A O 1
ATOM 1642 N N . ARG A 1 214 ? 50.290 5.951 -53.992 1.00 97.94 214 ARG A N 1
ATOM 1643 C CA . ARG A 1 214 ? 51.601 5.315 -54.182 1.00 97.94 214 ARG A CA 1
ATOM 1644 C C . ARG A 1 214 ? 51.841 4.970 -55.651 1.00 97.94 214 ARG A C 1
ATOM 1646 O O . ARG A 1 214 ? 52.889 5.324 -56.179 1.00 97.94 214 ARG A O 1
ATOM 1653 N N . GLU A 1 215 ? 50.862 4.351 -56.307 1.00 97.69 215 GLU A N 1
ATOM 1654 C CA . GLU A 1 215 ? 50.944 4.011 -57.733 1.00 97.69 215 GLU A CA 1
ATOM 1655 C C . GLU A 1 215 ? 51.135 5.255 -58.617 1.00 97.69 215 GLU A C 1
ATOM 1657 O O . GLU A 1 215 ? 51.948 5.238 -59.541 1.00 97.69 215 GLU A O 1
ATOM 1662 N N . PHE A 1 216 ? 50.447 6.361 -58.308 1.00 97.56 216 PHE A N 1
ATOM 1663 C CA . PHE A 1 216 ? 50.633 7.638 -59.006 1.00 97.56 216 PHE A CA 1
ATOM 1664 C C . PHE A 1 216 ? 52.052 8.200 -58.849 1.00 97.56 216 PHE A C 1
ATOM 1666 O O . PHE A 1 216 ? 52.640 8.649 -59.835 1.00 97.56 216 PHE A O 1
ATOM 1673 N N . CYS A 1 217 ? 52.621 8.162 -57.641 1.00 96.56 217 CYS A N 1
ATOM 1674 C CA . CYS A 1 217 ? 54.003 8.585 -57.404 1.00 96.56 217 CYS A CA 1
ATOM 1675 C C . CYS A 1 217 ? 55.009 7.719 -58.179 1.00 96.56 217 CYS A C 1
ATOM 1677 O O . CYS A 1 217 ? 55.932 8.255 -58.793 1.00 96.56 217 CYS A O 1
ATOM 1679 N N . ASP A 1 218 ? 54.807 6.399 -58.197 1.00 96.56 218 ASP A N 1
ATOM 1680 C CA . ASP A 1 218 ? 55.663 5.458 -58.928 1.00 96.56 218 ASP A CA 1
ATOM 1681 C C . ASP A 1 218 ? 55.580 5.657 -60.452 1.00 96.56 218 ASP A C 1
ATOM 1683 O O . ASP A 1 218 ? 56.562 5.433 -61.164 1.00 96.56 218 ASP A O 1
ATOM 1687 N N . PHE A 1 219 ? 54.419 6.081 -60.965 1.00 96.62 219 PHE A N 1
ATOM 1688 C CA . PHE A 1 219 ? 54.235 6.428 -62.374 1.00 96.62 219 PHE A CA 1
ATOM 1689 C C . PHE A 1 219 ? 54.936 7.740 -62.742 1.00 96.62 219 PHE A C 1
ATOM 1691 O O . PHE A 1 219 ? 55.617 7.797 -63.759 1.00 96.62 219 PHE A O 1
ATOM 1698 N N . ALA A 1 220 ? 54.806 8.780 -61.913 1.00 95.06 220 ALA A N 1
ATOM 1699 C CA . ALA A 1 220 ? 55.403 10.093 -62.168 1.00 95.06 220 ALA A CA 1
ATOM 1700 C C . ALA A 1 220 ? 56.943 10.106 -62.083 1.00 95.06 220 ALA A C 1
ATOM 1702 O O . ALA A 1 220 ? 57.576 11.024 -62.598 1.00 95.06 220 ALA A O 1
ATOM 1703 N N . GLY A 1 221 ? 57.547 9.118 -61.415 1.00 91.38 221 GLY A N 1
ATOM 1704 C CA . GLY A 1 221 ? 59.000 8.969 -61.308 1.00 91.38 221 GLY A CA 1
ATOM 1705 C C . GLY A 1 221 ? 59.682 8.249 -62.482 1.00 91.38 221 GLY A C 1
ATOM 1706 O O . GLY A 1 221 ? 60.904 8.099 -62.441 1.00 91.38 221 GLY A O 1
ATOM 1707 N N . LYS A 1 222 ? 58.929 7.775 -63.483 1.00 77.06 222 LYS A N 1
ATOM 1708 C CA . LYS A 1 222 ? 59.441 7.119 -64.701 1.00 77.06 222 LYS A CA 1
ATOM 1709 C C . LYS A 1 222 ? 59.418 8.065 -65.894 1.00 77.06 222 LYS A C 1
ATOM 1711 O O . LYS A 1 222 ? 60.355 7.953 -66.714 1.00 77.06 222 LYS A O 1
#

Radius of gyration: 50.38 Å; chains: 1; bounding box: 119×55×148 Å

Secondary structure (DSSP, 8-state):
-PPP--------------------HHHHGGGSPPP-TT-----------GGGGS--TT------------------------------------------S--------HHHHHHHHHHHHHHHHHHHHHHHHHHHHHHHHHHHHHHHHHHHHHHHHHHHHHHHHHHHHHHHHHHHHHHHHHHHHHHHHHHHHHHHHHHHHHHHHHHHHHHHHHHHHHHHT-

Sequence (222 aa):
MSYPGGTGIHEAPMSCASMHEILTTSQILSYFPPLDENESAITDSSLLNIQDLFQDGDLQLPDITSPTCQGPFVEAYMAEDLGNNPVKPLQQCSYSSIPIPGLNETKIDFSQTAERLLLQMEKFTSTIQQYGDSATTLESKINACTNSIGRIEQHVNAIAHQVDNMEKQLGGMLGGMNHQLGDMNQKILSLDLKLKTLDGYLFEIVKREKDMMREFCDFAGK

Foldseek 3Di:
DDDDDDDDDDDDDPPPPPPPPPPDPVNVVVPDDPDPPPPDDDPPPPPPPVCVVVVPPPPPDDPCPDPPPPDPPPPPDPPPPPDDDPDDPDPPPPPPPDPDPDPPPPVPPVVVVVVVVVVVVVVVVVVVVVVVVVVVVVVVVVVVVVVVVVVVVVVVVVVVVVVVVVVVVVVVVVVVVVVVVVVVVVVVVVVVVVVVVVVVVVVVVVVVVVVVVVVVVVVVVD